Protein AF-A0A2M9ZTH4-F1 (afdb_monomer_lite)

pLDDT: mean 75.68, std 19.0, range [33.06, 98.31]

Foldseek 3Di:
DDDDDDDDPDDDDFDQDPVRDGDDDPDDPDPQQFDADDPVLVVVLVVLQPDDPNDPLNNLLSLLVVVLVRHRNVNSVVVSVVSLVVPGVNDDQDDPVSLVVSVVSSVVSVVPDDDDDVSSVPPPLPDDDVQFWDADPPFPQGIFGDQDHFQAHEPEPDDPQSQFRGAHSQLSSLVVLLSVVCCVVVVQAGKYWYGFGGSHLWWDPPCPPDPPTDGPHHNRQKTKTFATFPDHPQQDDFLVPRPRGDLPSRLVSLVSSQVRGRPQKGFQAKEEADVVSQVCQCPPPHPSSHNRYDYDPPRRRIIIIGMDGPPD

Sequence (312 aa):
EKVYNLEVEDAHTYYVSESGVLVHNTSYDVKPDGRALSKIEAQALAEELKKKGANKIDTEKLVAVLESHGVSPTELRKIVDDFRLSGGPNSTKFTDSQIIEVYNFRKDLGLDGGNLPDFLRSDYFSSDRPEYYQFSENTKLKYKFNMKGEGYYNVANQTLPETHKYGTKGLVETLSNTIEAWKQMYPNDPIPVNDLGYHTGGGDPRAGTTPKVVSHHQGGVKMDLGFMTDVPKTYAGEYFDNSHYSRSKTIEFIETLARSAPDGYKVVKILFNDPVVKNYFDNHPDPRMNSIVKPKPGHANHLDVEVQRDGN

Radius of gyration: 23.7 Å; chains: 1; bounding box: 65×48×67 Å

Structure (mmCIF, N/CA/C/O backbone):
data_AF-A0A2M9ZTH4-F1
#
_entry.id   AF-A0A2M9ZTH4-F1
#
loop_
_atom_site.group_PDB
_atom_site.id
_atom_site.type_symbol
_atom_site.label_atom_id
_atom_site.label_alt_id
_atom_site.label_comp_id
_atom_site.label_asym_id
_atom_site.label_entity_id
_atom_site.label_seq_id
_atom_site.pdbx_PDB_ins_code
_atom_site.Cartn_x
_atom_site.Cartn_y
_atom_site.Cartn_z
_atom_site.occupancy
_atom_site.B_iso_or_equiv
_atom_site.auth_seq_id
_atom_site.auth_comp_id
_atom_site.auth_asym_id
_atom_site.auth_atom_id
_atom_site.pdbx_PDB_model_num
ATOM 1 N N . GLU A 1 1 ? -45.182 -9.266 35.172 1.00 43.75 1 GLU A N 1
ATOM 2 C CA . GLU A 1 1 ? -44.362 -8.835 34.021 1.00 43.75 1 GLU A CA 1
ATOM 3 C C . GLU A 1 1 ? -44.642 -9.758 32.846 1.00 43.75 1 GLU A C 1
ATOM 5 O O . GLU A 1 1 ? -44.750 -10.959 33.068 1.00 43.75 1 GLU A O 1
ATOM 10 N N . LYS A 1 2 ? -44.861 -9.221 31.642 1.00 33.06 2 LYS A N 1
ATOM 11 C CA . LYS A 1 2 ? -45.033 -10.028 30.424 1.00 33.06 2 LYS A CA 1
ATOM 12 C C . LYS A 1 2 ? -43.702 -10.045 29.680 1.00 33.06 2 LYS A C 1
ATOM 14 O O . LYS A 1 2 ? -43.235 -8.990 29.270 1.00 33.06 2 LYS A O 1
ATOM 19 N N . VAL A 1 3 ? -43.119 -11.229 29.540 1.00 36.62 3 VAL A N 1
ATOM 20 C CA . VAL A 1 3 ? -41.894 -11.466 28.771 1.00 36.62 3 VAL A CA 1
ATOM 21 C C . VAL A 1 3 ? -42.303 -11.893 27.364 1.00 36.62 3 VAL A C 1
ATOM 23 O O . VAL A 1 3 ? -43.159 -12.765 27.217 1.00 36.62 3 VAL A O 1
ATOM 26 N N . TYR A 1 4 ? -41.722 -11.266 26.346 1.00 42.75 4 TYR A N 1
ATOM 27 C CA . TYR A 1 4 ? -41.900 -11.642 24.946 1.00 42.75 4 TYR A CA 1
ATOM 28 C C . TYR A 1 4 ? -40.565 -12.171 24.424 1.00 42.75 4 TYR A C 1
ATOM 30 O O . TYR A 1 4 ? -39.558 -11.478 24.532 1.00 42.75 4 TYR A O 1
ATOM 38 N N . ASN A 1 5 ? -40.572 -13.379 23.862 1.00 42.84 5 ASN A N 1
ATOM 39 C CA . ASN A 1 5 ? -39.430 -13.937 23.143 1.00 42.84 5 ASN A CA 1
ATOM 40 C C . ASN A 1 5 ? -39.666 -13.703 21.649 1.00 42.84 5 ASN A C 1
ATOM 42 O O . ASN A 1 5 ? -40.721 -14.068 21.130 1.00 42.84 5 ASN A O 1
ATOM 46 N N . LEU A 1 6 ? -38.713 -13.056 20.985 1.00 47.09 6 LEU A N 1
ATOM 47 C CA . LEU A 1 6 ? -38.733 -12.792 19.550 1.00 47.09 6 LEU A CA 1
ATOM 48 C C . LEU A 1 6 ? -37.511 -13.476 18.940 1.00 47.09 6 LEU A C 1
ATOM 50 O O . LEU A 1 6 ? -36.391 -13.201 19.361 1.00 47.09 6 LEU A O 1
ATOM 54 N N . GLU A 1 7 ? -37.733 -14.336 17.953 1.00 43.59 7 GLU A N 1
ATOM 55 C CA . GLU A 1 7 ? -36.683 -14.896 17.100 1.00 43.59 7 GLU A CA 1
ATOM 56 C C . GLU A 1 7 ? -36.776 -14.211 15.733 1.00 43.59 7 GLU A C 1
ATOM 58 O O . GLU A 1 7 ? -37.869 -14.058 15.184 1.00 43.59 7 GLU A O 1
ATOM 63 N N . VAL A 1 8 ? -35.644 -13.741 15.209 1.00 48.16 8 VAL A N 1
ATOM 64 C CA . VAL A 1 8 ? -35.565 -13.071 13.905 1.00 48.16 8 VAL A CA 1
ATOM 65 C C . VAL A 1 8 ? -34.509 -13.789 13.076 1.00 48.16 8 VAL A C 1
ATOM 67 O O . VAL A 1 8 ? -33.348 -13.843 13.480 1.00 48.16 8 VAL A O 1
ATOM 70 N N . GLU A 1 9 ? -34.909 -14.341 11.933 1.00 39.59 9 GLU A N 1
ATOM 71 C CA . GLU A 1 9 ? -33.992 -14.963 10.976 1.00 39.59 9 GLU A CA 1
ATOM 72 C C . GLU A 1 9 ? -33.393 -13.894 10.037 1.00 39.59 9 GLU A C 1
ATOM 74 O O . GLU A 1 9 ? -34.109 -13.077 9.458 1.00 39.59 9 GLU A O 1
ATOM 79 N N . ASP A 1 10 ? -32.063 -13.903 9.913 1.00 43.72 10 ASP A N 1
ATOM 80 C CA . ASP A 1 10 ? -31.274 -13.336 8.807 1.00 43.72 10 ASP A CA 1
ATOM 81 C C . ASP A 1 10 ? -31.368 -11.832 8.472 1.00 43.72 10 ASP A C 1
ATOM 83 O O . ASP A 1 10 ? -31.169 -11.428 7.325 1.00 43.72 10 ASP A O 1
ATOM 87 N N . ALA A 1 11 ? -31.518 -10.949 9.465 1.00 39.97 11 ALA A N 1
ATOM 88 C CA . ALA A 1 11 ? -31.250 -9.521 9.253 1.00 39.97 11 ALA A CA 1
ATOM 89 C C . ALA A 1 11 ? -30.451 -8.878 10.395 1.00 39.97 11 ALA A C 1
ATOM 91 O O . ALA A 1 11 ? -30.876 -8.838 11.548 1.00 39.97 11 ALA A O 1
ATOM 92 N N . HIS A 1 12 ? -29.299 -8.288 10.061 1.00 49.16 12 HIS A N 1
ATOM 93 C CA . HIS A 1 12 ? -28.659 -7.291 10.915 1.00 49.16 12 HIS A CA 1
ATOM 94 C C . HIS A 1 12 ? -29.395 -5.965 10.751 1.00 49.16 12 HIS A C 1
ATOM 96 O O . HIS A 1 12 ? -29.194 -5.225 9.788 1.00 49.16 12 HIS A O 1
ATOM 102 N N . THR A 1 13 ? -30.278 -5.652 11.692 1.00 41.53 13 THR A N 1
ATOM 103 C CA . THR A 1 13 ? -30.867 -4.318 11.793 1.00 41.53 13 THR A CA 1
ATOM 104 C C . THR A 1 13 ? -31.030 -3.968 13.262 1.00 41.53 13 THR A C 1
ATOM 106 O O . THR A 1 13 ? -31.709 -4.668 14.008 1.00 41.53 13 THR A O 1
ATOM 109 N N . TYR A 1 14 ? -30.389 -2.882 13.691 1.00 47.06 14 TYR A N 1
ATOM 110 C CA . TYR A 1 14 ? -30.644 -2.302 15.004 1.00 47.06 14 TYR A CA 1
ATOM 111 C C . TYR A 1 14 ? -32.035 -1.675 14.975 1.00 47.06 14 TYR A C 1
ATOM 113 O O . TYR A 1 14 ? -32.262 -0.712 14.244 1.00 47.06 14 TYR A O 1
ATOM 121 N N . TYR A 1 15 ? -32.963 -2.219 15.756 1.00 42.88 15 TYR A N 1
ATOM 122 C CA . TYR A 1 15 ? -34.265 -1.601 15.969 1.00 42.88 15 TYR A CA 1
ATOM 123 C C . TYR A 1 15 ? -34.303 -1.019 17.378 1.00 42.88 15 TYR A C 1
ATOM 125 O O . TYR A 1 15 ? -34.127 -1.738 18.359 1.00 42.88 15 TYR A O 1
ATOM 133 N N . VAL A 1 16 ? -34.523 0.290 17.476 1.00 46.34 16 VAL A N 1
ATOM 134 C CA . VAL A 1 16 ? -34.841 0.952 18.742 1.00 46.34 16 VAL A CA 1
ATOM 135 C C . VAL A 1 16 ? -36.343 1.174 18.727 1.00 46.34 16 VAL A C 1
ATOM 137 O O . VAL A 1 16 ? -36.838 1.975 17.936 1.00 46.34 16 VAL A O 1
ATOM 140 N N . SER A 1 17 ? -37.085 0.434 19.549 1.00 48.91 17 SER A N 1
ATOM 141 C CA . SER A 1 17 ? -38.510 0.719 19.710 1.00 48.91 17 SER A CA 1
ATOM 142 C C . SER A 1 17 ? -38.698 2.005 20.519 1.00 48.91 17 SER A C 1
ATOM 144 O O . SER A 1 17 ? -37.848 2.374 21.333 1.00 48.91 17 SER A O 1
ATOM 146 N N . GLU A 1 18 ? -39.853 2.654 20.366 1.00 52.38 18 GLU A N 1
ATOM 147 C CA . GLU A 1 18 ? -40.244 3.829 21.165 1.00 52.38 18 GLU A CA 1
ATOM 148 C C . GLU A 1 18 ? -40.280 3.549 22.685 1.00 52.38 18 GLU A C 1
ATOM 150 O O . GLU A 1 18 ? -40.390 4.468 23.491 1.00 52.38 18 GLU A O 1
ATOM 155 N N . SER A 1 19 ? -40.159 2.280 23.094 1.00 54.84 19 SER A N 1
ATOM 156 C CA . SER A 1 19 ? -40.138 1.817 24.487 1.00 54.84 19 SER A CA 1
ATOM 157 C C . SER A 1 19 ? -38.728 1.671 25.085 1.00 54.84 19 SER A C 1
ATOM 159 O O . SER A 1 19 ? -38.616 1.307 26.252 1.00 54.84 19 SER A O 1
ATOM 161 N N . GLY A 1 20 ? -37.656 1.907 24.316 1.00 46.97 20 GLY A N 1
ATOM 162 C CA . GLY A 1 20 ? -36.270 1.889 24.813 1.00 46.97 20 GLY A CA 1
ATOM 163 C C . GLY A 1 20 ? -35.662 0.501 25.062 1.00 46.97 20 GLY A C 1
ATOM 164 O O . GLY A 1 20 ? -34.661 0.393 25.767 1.00 46.97 20 GLY A O 1
ATOM 165 N N . VAL A 1 21 ? -36.241 -0.566 24.503 1.00 47.16 21 VAL A N 1
ATOM 166 C CA . VAL A 1 21 ? -35.719 -1.935 24.654 1.00 47.16 21 VAL A CA 1
ATOM 167 C C . VAL A 1 21 ? -34.681 -2.224 23.569 1.00 47.16 21 VAL A C 1
ATOM 169 O O . VAL A 1 21 ? -34.994 -2.167 22.381 1.00 47.16 21 VAL A O 1
ATOM 172 N N . LEU A 1 22 ? -33.456 -2.564 23.984 1.00 43.22 22 LEU A N 1
ATOM 173 C CA . LEU A 1 22 ? -32.408 -3.103 23.115 1.00 43.22 22 LEU A CA 1
ATOM 174 C C . LEU A 1 22 ? -32.508 -4.629 23.077 1.00 43.22 22 LEU A C 1
ATOM 176 O O . LEU A 1 22 ? -32.412 -5.285 24.113 1.00 43.22 22 LEU A O 1
ATOM 180 N N . VAL A 1 23 ? -32.656 -5.189 21.880 1.00 46.81 23 VAL A N 1
ATOM 181 C CA . VAL A 1 23 ? -32.613 -6.637 21.658 1.00 46.81 23 VAL A CA 1
ATOM 182 C C . VAL A 1 23 ? -31.261 -6.985 21.040 1.00 46.81 23 VAL A C 1
ATOM 184 O O . VAL A 1 23 ? -30.888 -6.427 20.010 1.00 46.81 23 VAL A O 1
ATOM 187 N N . HIS A 1 24 ? -30.522 -7.891 21.681 1.00 40.31 24 HIS A N 1
ATOM 188 C CA . HIS A 1 24 ? -29.310 -8.499 21.131 1.00 40.31 24 HIS A CA 1
ATOM 189 C C . HIS A 1 24 ? -29.524 -10.010 21.033 1.00 40.31 24 HIS A C 1
ATOM 191 O O . HIS A 1 24 ? -30.158 -10.594 21.910 1.00 40.31 24 HIS A O 1
ATOM 197 N N . ASN A 1 25 ? -29.013 -10.641 19.979 1.00 43.31 25 ASN A N 1
ATOM 198 C CA . ASN A 1 25 ? -29.143 -12.084 19.816 1.00 43.31 25 ASN A CA 1
ATOM 199 C C . ASN A 1 25 ? -27.984 -12.776 20.560 1.00 43.31 25 ASN A C 1
ATOM 201 O O . ASN A 1 25 ? -26.834 -12.691 20.128 1.00 43.31 25 ASN A O 1
ATOM 205 N N . THR A 1 26 ? -28.258 -13.411 21.706 1.00 43.25 26 THR A N 1
ATOM 206 C CA . THR A 1 26 ? -27.273 -14.183 22.489 1.00 43.25 26 THR A CA 1
ATOM 207 C C . THR A 1 26 ? -27.376 -15.663 22.168 1.00 43.25 26 THR A C 1
ATOM 209 O O . THR A 1 26 ? -27.942 -16.434 22.934 1.00 43.25 26 THR A O 1
ATOM 212 N N . SER A 1 27 ? -26.848 -16.082 21.024 1.00 39.53 27 SER A N 1
ATOM 213 C CA . SER A 1 27 ? -26.425 -17.473 20.789 1.00 39.53 27 SER A CA 1
ATOM 214 C C . SER A 1 27 ? -25.857 -17.576 19.384 1.00 39.53 27 SER A C 1
ATOM 216 O O . SER A 1 27 ? -26.575 -17.776 18.412 1.00 39.53 27 SER A O 1
ATOM 218 N N . TYR A 1 28 ? -24.542 -17.428 19.272 1.00 36.78 28 TYR A N 1
ATOM 219 C CA . TYR A 1 28 ? -23.839 -18.060 18.171 1.00 36.78 28 TYR A CA 1
ATOM 220 C C . TYR A 1 28 ? -23.224 -19.322 18.761 1.00 36.78 28 TYR A C 1
ATOM 222 O O . TYR A 1 28 ? -22.339 -19.231 19.613 1.00 36.78 28 TYR A O 1
ATOM 230 N N . ASP A 1 29 ? -23.712 -20.489 18.340 1.00 42.09 29 ASP A N 1
ATOM 231 C CA . ASP A 1 29 ? -22.971 -21.742 18.464 1.00 42.09 29 ASP A CA 1
ATOM 232 C C . ASP A 1 29 ? -21.753 -21.638 17.536 1.00 42.09 29 ASP A C 1
ATOM 234 O O . ASP A 1 29 ? -21.715 -22.155 16.416 1.00 42.09 29 ASP A O 1
ATOM 238 N N . VAL A 1 30 ? -20.750 -20.881 17.987 1.00 43.91 30 VAL A N 1
ATOM 239 C CA . VAL A 1 30 ? -19.421 -20.886 17.390 1.00 43.91 30 VAL A CA 1
ATOM 240 C C . VAL A 1 30 ? -18.882 -22.283 17.660 1.00 43.91 30 VAL A C 1
ATOM 242 O O . VAL A 1 30 ? -18.718 -22.680 18.815 1.00 43.91 30 VAL A O 1
ATOM 245 N N . LYS A 1 31 ? -18.624 -23.060 16.603 1.00 44.88 31 LYS A N 1
ATOM 246 C CA . LYS A 1 31 ? -17.774 -24.248 16.737 1.00 44.88 31 LYS A CA 1
ATOM 247 C C . LYS A 1 31 ? -16.523 -23.817 17.509 1.00 44.88 31 LYS A C 1
ATOM 249 O O . LYS A 1 31 ? -15.918 -22.840 17.072 1.00 44.88 31 LYS A O 1
ATOM 254 N N . PRO A 1 32 ? -16.144 -24.482 18.614 1.00 52.44 32 PRO A N 1
ATOM 255 C CA . PRO A 1 32 ? -15.036 -24.017 19.433 1.00 52.44 32 PRO A CA 1
ATOM 256 C C . PRO A 1 32 ? -13.795 -23.821 18.559 1.00 52.44 32 PRO A C 1
ATOM 258 O O . PRO A 1 32 ? -13.348 -24.755 17.895 1.00 52.44 32 PRO A O 1
ATOM 261 N N . ASP A 1 33 ? -13.256 -22.604 18.551 1.00 71.94 33 ASP A N 1
ATOM 262 C CA . ASP A 1 33 ? -12.000 -22.222 17.889 1.00 71.94 33 ASP A CA 1
ATOM 263 C C . ASP A 1 33 ? -10.765 -22.754 18.644 1.00 71.94 33 ASP A C 1
ATOM 265 O O . ASP A 1 33 ? -9.631 -22.376 18.371 1.00 71.94 33 ASP A O 1
ATOM 269 N N . GLY A 1 34 ? -10.998 -23.655 19.597 1.00 75.88 34 GLY A N 1
ATOM 270 C CA . GLY A 1 34 ? -10.023 -24.348 20.413 1.00 75.88 34 GLY A CA 1
ATOM 271 C C . GLY A 1 34 ? -10.712 -25.029 21.595 1.00 75.88 34 GLY A C 1
ATOM 272 O O . GLY A 1 34 ? -11.934 -24.982 21.751 1.00 75.88 34 GLY A O 1
ATOM 273 N N . ARG A 1 35 ? -9.927 -25.684 22.448 1.00 86.00 35 ARG A N 1
ATOM 274 C CA . ARG A 1 35 ? -10.402 -26.207 23.735 1.00 86.00 35 ARG A CA 1
ATOM 275 C C . ARG A 1 35 ? -10.479 -25.088 24.774 1.00 86.00 35 ARG A C 1
ATOM 277 O O . ARG A 1 35 ? -9.722 -24.123 24.707 1.00 86.00 35 ARG A O 1
ATOM 284 N N . ALA A 1 36 ? -11.324 -25.271 25.781 1.00 81.62 36 ALA A N 1
ATOM 285 C CA . ALA A 1 36 ? -11.364 -24.369 26.925 1.00 81.62 36 ALA A CA 1
ATOM 286 C C . ALA A 1 36 ? -10.069 -24.422 27.756 1.00 81.62 36 ALA A C 1
ATOM 288 O O . ALA A 1 36 ? -9.339 -25.428 27.750 1.00 81.62 36 ALA A O 1
ATOM 289 N N . LEU A 1 37 ? -9.815 -23.354 28.514 1.00 81.62 37 LEU A N 1
ATOM 290 C CA . LEU A 1 37 ? -8.740 -23.316 29.505 1.00 81.62 37 LEU A CA 1
ATOM 291 C C . LEU A 1 37 ? -8.968 -24.367 30.595 1.00 81.62 37 LEU A C 1
ATOM 293 O O . LEU A 1 37 ? -10.045 -24.476 31.187 1.00 81.62 37 LEU A O 1
ATOM 297 N N . SER A 1 38 ? -7.921 -25.114 30.938 1.00 82.50 38 SER A N 1
ATOM 298 C CA . SER A 1 38 ? -7.931 -25.894 32.172 1.00 82.50 38 SER A CA 1
ATOM 299 C C . SER A 1 38 ? -7.835 -24.975 33.394 1.00 82.50 38 SER A C 1
ATOM 301 O O . SER A 1 38 ? -7.353 -23.844 33.324 1.00 82.50 38 SER A O 1
ATOM 303 N N . LYS A 1 39 ? -8.227 -25.486 34.567 1.00 76.81 39 LYS A N 1
ATOM 304 C CA . LYS A 1 39 ? -8.099 -24.745 35.835 1.00 76.81 39 LYS A CA 1
ATOM 305 C C . LYS A 1 39 ? -6.661 -24.298 36.121 1.00 76.81 39 LYS A C 1
ATOM 307 O O . LYS A 1 39 ? -6.471 -23.223 36.676 1.00 76.81 39 LYS A O 1
ATOM 312 N N . ILE A 1 40 ? -5.673 -25.114 35.746 1.00 78.62 40 ILE A N 1
ATOM 313 C CA . ILE A 1 40 ? -4.250 -24.820 35.961 1.00 78.62 40 ILE A CA 1
ATOM 314 C C . ILE A 1 40 ? -3.788 -23.719 35.001 1.00 78.62 40 ILE A C 1
ATOM 316 O O . ILE A 1 40 ? -3.122 -22.785 35.433 1.00 78.62 40 ILE A O 1
ATOM 320 N N . GLU A 1 41 ? -4.181 -23.781 33.726 1.00 82.00 41 GLU A N 1
ATOM 321 C CA . GLU A 1 41 ? -3.844 -22.748 32.734 1.00 82.00 41 GLU A CA 1
ATOM 322 C C . GLU A 1 41 ? -4.501 -21.406 33.069 1.00 82.00 41 GLU A C 1
ATOM 324 O O . GLU A 1 41 ? -3.846 -20.371 32.998 1.00 82.00 41 GLU A O 1
ATOM 329 N N . ALA A 1 42 ? -5.761 -21.417 33.516 1.00 78.19 42 ALA A N 1
ATOM 330 C CA . ALA A 1 42 ? -6.455 -20.210 33.962 1.00 78.19 42 ALA A CA 1
ATOM 331 C C . ALA A 1 42 ? -5.782 -19.579 35.193 1.00 78.19 42 ALA A C 1
ATOM 333 O O . ALA A 1 42 ? -5.651 -18.359 35.273 1.00 78.19 42 ALA A O 1
ATOM 334 N N . GLN A 1 43 ? -5.324 -20.401 36.145 1.00 77.62 43 GLN A N 1
ATOM 335 C CA . GLN A 1 43 ? -4.557 -19.929 37.300 1.00 77.62 43 GLN A CA 1
ATOM 336 C C . GLN A 1 43 ? -3.196 -19.365 36.886 1.00 77.62 43 GLN A C 1
ATOM 338 O O . GLN A 1 43 ? -2.846 -18.277 37.330 1.00 77.62 43 GLN A O 1
ATOM 343 N N . ALA A 1 44 ? -2.459 -20.056 36.012 1.00 75.19 44 ALA A N 1
ATOM 344 C CA . ALA A 1 44 ? -1.168 -19.590 35.510 1.00 75.19 44 ALA A CA 1
ATOM 345 C C . ALA A 1 44 ? -1.298 -18.251 34.769 1.00 75.19 44 ALA A C 1
ATOM 347 O O . ALA A 1 44 ? -0.528 -17.331 35.030 1.00 75.19 44 ALA A O 1
ATOM 348 N N . LEU A 1 45 ? -2.319 -18.115 33.915 1.00 79.56 45 LEU A N 1
ATOM 349 C CA . LEU A 1 45 ? -2.630 -16.870 33.219 1.00 79.56 45 LEU A CA 1
ATOM 350 C C . LEU A 1 45 ? -2.989 -15.749 34.203 1.00 79.56 45 LEU A C 1
ATOM 352 O O . LEU A 1 45 ? -2.458 -14.649 34.100 1.00 79.56 45 LEU A O 1
ATOM 356 N N . ALA A 1 46 ? -3.843 -16.021 35.193 1.00 77.00 46 ALA A N 1
ATOM 357 C CA . ALA A 1 46 ? -4.227 -15.027 36.194 1.00 77.00 46 ALA A CA 1
ATOM 358 C C . ALA A 1 46 ? -3.053 -14.581 37.085 1.00 77.00 46 ALA A C 1
ATOM 360 O O . ALA A 1 46 ? -2.974 -13.405 37.438 1.00 77.00 46 ALA A O 1
ATOM 361 N N . GLU A 1 47 ? -2.157 -15.497 37.457 1.00 76.19 47 GLU A N 1
ATOM 362 C CA . GLU A 1 47 ? -0.932 -15.181 38.197 1.00 76.19 47 GLU A CA 1
ATOM 363 C C . GLU A 1 47 ? 0.016 -14.331 37.348 1.00 76.19 47 GLU A C 1
ATOM 365 O O . GLU A 1 47 ? 0.506 -13.311 37.831 1.00 76.19 47 GLU A O 1
ATOM 370 N N . GLU A 1 48 ? 0.221 -14.683 36.074 1.00 73.19 48 GLU A N 1
ATOM 371 C CA . GLU A 1 48 ? 1.065 -13.903 35.163 1.00 73.19 48 GLU A CA 1
ATOM 372 C C . GLU A 1 48 ? 0.532 -12.480 34.981 1.00 73.19 48 GLU A C 1
ATOM 374 O O . GLU A 1 48 ? 1.280 -11.516 35.128 1.00 73.19 48 GLU A O 1
ATOM 379 N N . LEU A 1 49 ? -0.779 -12.337 34.765 1.00 72.00 49 LEU A N 1
ATOM 380 C CA . LEU A 1 49 ? -1.439 -11.038 34.624 1.00 72.00 49 LEU A CA 1
ATOM 381 C C . LEU A 1 49 ? -1.297 -10.172 35.890 1.00 72.00 49 LEU A C 1
ATOM 383 O O . LEU A 1 49 ? -1.171 -8.953 35.794 1.00 72.00 49 LEU A O 1
ATOM 387 N N . LYS A 1 50 ? -1.271 -10.777 37.086 1.00 71.25 50 LYS A N 1
ATOM 388 C CA . LYS A 1 50 ? -1.158 -10.068 38.375 1.00 71.25 50 LYS A CA 1
ATOM 389 C C . LYS A 1 50 ? 0.277 -9.753 38.803 1.00 71.25 50 LYS A C 1
ATOM 391 O O . LYS A 1 50 ? 0.459 -8.992 39.760 1.00 71.25 50 LYS A O 1
ATOM 396 N N . LYS A 1 51 ? 1.301 -10.315 38.151 1.00 67.81 51 LYS A N 1
ATOM 397 C CA . LYS A 1 51 ? 2.699 -10.083 38.538 1.00 67.81 51 LYS A CA 1
ATOM 398 C C . LYS A 1 51 ? 3.062 -8.605 38.412 1.00 67.81 51 LYS A C 1
ATOM 400 O O . LYS A 1 51 ? 2.910 -7.965 37.373 1.00 67.81 51 LYS A O 1
ATOM 405 N N . LYS A 1 52 ? 3.617 -8.056 39.492 1.00 46.19 52 LYS A N 1
ATOM 406 C CA . LYS A 1 52 ? 4.145 -6.690 39.526 1.00 46.19 52 LYS A CA 1
ATOM 407 C C . LYS A 1 52 ? 5.365 -6.613 38.601 1.00 46.19 52 LYS A C 1
ATOM 409 O O . LYS A 1 52 ? 6.419 -7.138 38.941 1.00 46.19 52 LYS A O 1
ATOM 414 N N . GLY A 1 53 ? 5.208 -5.975 37.442 1.00 48.09 53 GLY A N 1
ATOM 415 C CA . GLY A 1 53 ? 6.240 -5.924 36.401 1.00 48.09 53 GLY A CA 1
ATOM 416 C C . GLY A 1 53 ? 6.020 -6.876 35.223 1.00 48.09 53 GLY A C 1
ATOM 417 O O . GLY A 1 53 ? 6.901 -6.935 34.371 1.00 48.09 53 GLY A O 1
ATOM 418 N N . ALA A 1 54 ? 4.872 -7.565 35.137 1.00 53.34 54 ALA A N 1
ATOM 419 C CA . ALA A 1 54 ? 4.452 -8.233 33.906 1.00 53.34 54 ALA A CA 1
ATOM 420 C C . ALA A 1 54 ? 4.407 -7.194 32.780 1.00 53.34 54 ALA A C 1
ATOM 422 O O . ALA A 1 54 ? 3.556 -6.296 32.763 1.00 53.34 54 ALA A O 1
ATOM 423 N N . ASN A 1 55 ? 5.393 -7.250 31.887 1.00 65.75 55 ASN A N 1
ATOM 424 C CA . ASN A 1 55 ? 5.413 -6.370 30.738 1.00 65.75 55 ASN A CA 1
ATOM 425 C C . ASN A 1 55 ? 4.422 -6.931 29.702 1.00 65.75 55 ASN A C 1
ATOM 427 O O . ASN A 1 55 ? 4.083 -8.114 29.686 1.00 65.75 55 ASN A O 1
ATOM 431 N N . LYS A 1 56 ? 3.899 -6.059 28.846 1.00 68.00 56 LYS A N 1
ATOM 432 C CA . LYS A 1 56 ? 2.826 -6.407 27.906 1.00 68.00 56 LYS A CA 1
ATOM 433 C C . LYS A 1 56 ? 3.228 -7.515 26.930 1.00 68.00 56 LYS A C 1
ATOM 435 O O . LYS A 1 56 ? 2.368 -8.271 26.500 1.00 68.00 56 LYS A O 1
ATOM 440 N N . ILE A 1 57 ? 4.520 -7.631 26.628 1.00 72.56 57 ILE A N 1
ATOM 441 C CA . ILE A 1 57 ? 5.084 -8.652 25.741 1.00 72.56 57 ILE A CA 1
ATOM 442 C C . ILE A 1 57 ? 4.948 -10.034 26.378 1.00 72.56 57 ILE A C 1
ATOM 444 O O . ILE A 1 57 ? 4.526 -10.968 25.706 1.00 72.56 57 ILE A O 1
ATOM 448 N N . ASP A 1 58 ? 5.242 -10.161 27.672 1.00 75.69 58 ASP A N 1
ATOM 449 C CA . ASP A 1 58 ? 5.182 -11.443 28.381 1.00 75.69 58 ASP A CA 1
ATOM 450 C C . ASP A 1 58 ? 3.753 -12.004 28.409 1.00 75.69 58 ASP A C 1
ATOM 452 O O . ASP A 1 58 ? 3.548 -13.205 28.233 1.00 75.69 58 ASP A O 1
ATOM 456 N N . THR A 1 59 ? 2.750 -11.125 28.532 1.00 76.25 59 THR A N 1
ATOM 457 C CA . THR A 1 59 ? 1.334 -11.516 28.429 1.00 76.25 59 THR A CA 1
ATOM 458 C C . THR A 1 59 ? 0.998 -12.049 27.036 1.00 76.25 59 THR A C 1
ATOM 460 O O . THR A 1 59 ? 0.378 -13.101 26.918 1.00 76.25 59 THR A O 1
ATOM 463 N N . GLU A 1 60 ? 1.438 -11.368 25.976 1.00 78.50 60 GLU A N 1
ATOM 464 C CA . GLU A 1 60 ? 1.160 -11.793 24.596 1.00 78.50 60 GLU A CA 1
ATOM 465 C C . GLU A 1 60 ? 1.900 -13.070 24.201 1.00 78.50 60 GLU A C 1
ATOM 467 O O . GLU A 1 60 ? 1.354 -13.914 23.490 1.00 78.50 60 GLU A O 1
ATOM 472 N N . LYS A 1 61 ? 3.124 -13.259 24.703 1.00 79.88 61 LYS A N 1
ATOM 473 C CA . LYS A 1 61 ? 3.862 -14.513 24.532 1.00 79.88 61 LYS A CA 1
ATOM 474 C C . LYS A 1 61 ? 3.161 -15.667 25.245 1.00 79.88 61 LYS A C 1
ATOM 476 O O . LYS A 1 61 ? 3.060 -16.749 24.676 1.00 79.88 61 LYS A O 1
ATOM 481 N N . LEU A 1 62 ? 2.627 -15.449 26.450 1.00 81.12 62 LEU A N 1
ATOM 482 C CA . LEU A 1 62 ? 1.866 -16.480 27.159 1.00 81.12 62 LEU A CA 1
ATOM 483 C C . LEU A 1 62 ? 0.565 -16.841 26.427 1.00 81.12 62 LEU A C 1
ATOM 485 O O . LEU A 1 62 ? 0.256 -18.023 26.297 1.00 81.12 62 LEU A O 1
ATOM 489 N N . VAL A 1 63 ? -0.162 -15.849 25.904 1.00 81.50 63 VAL A N 1
ATOM 490 C CA . VAL A 1 63 ? -1.345 -16.082 25.057 1.00 81.50 63 VAL A CA 1
ATOM 491 C C . VAL A 1 63 ? -0.971 -16.928 23.841 1.00 81.50 63 VAL A C 1
ATOM 493 O O . VAL A 1 63 ? -1.606 -17.949 23.602 1.00 81.50 63 VAL A O 1
ATOM 496 N N . ALA A 1 64 ? 0.111 -16.577 23.140 1.00 80.50 64 ALA A N 1
ATOM 497 C CA . ALA A 1 64 ? 0.596 -17.342 21.993 1.00 80.50 64 ALA A CA 1
ATOM 498 C C . ALA A 1 64 ? 0.931 -18.804 22.348 1.00 80.50 64 ALA A C 1
ATOM 500 O O . ALA A 1 64 ? 0.581 -19.717 21.608 1.00 80.50 64 ALA A O 1
ATOM 501 N N . VAL A 1 65 ? 1.559 -19.059 23.499 1.00 82.88 65 VAL A N 1
ATOM 502 C CA . VAL A 1 65 ? 1.838 -20.435 23.956 1.00 82.88 65 VAL A CA 1
ATOM 503 C C . VAL A 1 65 ? 0.549 -21.214 24.237 1.00 82.88 65 VAL A C 1
ATOM 505 O O . VAL A 1 65 ? 0.454 -22.398 23.928 1.00 82.88 65 VAL A O 1
ATOM 508 N N . LEU A 1 66 ? -0.463 -20.577 24.826 1.00 84.88 66 LEU A N 1
ATOM 509 C CA . LEU A 1 66 ? -1.737 -21.245 25.107 1.00 84.88 66 LEU A CA 1
ATOM 510 C C . LEU A 1 66 ? -2.498 -21.557 23.810 1.00 84.88 66 LEU A C 1
ATOM 512 O O . LEU A 1 66 ? -3.031 -22.658 23.659 1.00 84.88 66 LEU A O 1
ATOM 516 N N . GLU A 1 67 ? -2.478 -20.639 22.845 1.00 85.31 67 GLU A N 1
ATOM 517 C CA . GLU A 1 67 ? -3.042 -20.849 21.508 1.00 85.31 67 GLU A CA 1
ATOM 518 C C . GLU A 1 67 ? -2.344 -21.991 20.760 1.00 85.31 67 GLU A C 1
ATOM 520 O O . GLU A 1 67 ? -3.018 -22.847 20.187 1.00 85.31 67 GLU A O 1
ATOM 525 N N . SER A 1 68 ? -1.008 -22.079 20.815 1.00 79.75 68 SER A N 1
ATOM 526 C CA . SER A 1 68 ? -0.271 -23.184 20.178 1.00 79.75 68 SER A CA 1
ATOM 527 C C . SER A 1 68 ? -0.568 -24.544 20.818 1.00 79.75 68 SER A C 1
ATOM 529 O O . SER A 1 68 ? -0.429 -25.583 20.174 1.00 79.75 68 SER A O 1
ATOM 531 N N . HIS A 1 69 ? -1.069 -24.554 22.055 1.00 82.75 69 HIS A N 1
ATOM 532 C CA . HIS A 1 69 ? -1.588 -25.742 22.738 1.00 82.75 69 HIS A CA 1
ATOM 533 C C . HIS A 1 69 ? -3.086 -26.001 22.477 1.00 82.75 69 HIS A C 1
ATOM 535 O O . HIS A 1 69 ? -3.716 -26.810 23.178 1.00 82.75 69 HIS A O 1
ATOM 541 N N . GLY A 1 70 ? -3.659 -25.321 21.480 1.00 78.50 70 GLY A N 1
ATOM 542 C CA . GLY A 1 70 ? -5.023 -25.500 20.995 1.00 78.50 70 GLY A CA 1
ATOM 543 C C . GLY A 1 70 ? -6.096 -24.877 21.881 1.00 78.50 70 GLY A C 1
ATOM 544 O O . GLY A 1 70 ? -7.261 -25.242 21.729 1.00 78.50 70 GLY A O 1
ATOM 545 N N . VAL A 1 71 ? -5.734 -24.005 22.829 1.00 81.00 71 VAL A N 1
ATOM 546 C CA . VAL A 1 71 ? -6.705 -23.261 23.648 1.00 81.00 71 VAL A CA 1
ATOM 547 C C . VAL A 1 71 ? -7.417 -22.226 22.779 1.00 81.00 71 VAL A C 1
ATOM 549 O O . VAL A 1 71 ? -6.775 -21.594 21.947 1.00 81.00 71 VAL A O 1
ATOM 552 N N . SER A 1 72 ? -8.726 -22.051 22.986 1.00 79.62 72 SER A N 1
ATOM 553 C CA . SER A 1 72 ? -9.560 -21.073 22.274 1.00 79.62 72 SER A CA 1
ATOM 554 C C . SER A 1 72 ? -8.938 -19.666 22.316 1.00 79.62 72 SER A C 1
ATOM 556 O O . SER A 1 72 ? -8.870 -19.061 23.397 1.00 79.62 72 SER A O 1
ATOM 558 N N . PRO A 1 73 ? -8.521 -19.112 21.160 1.00 73.12 73 PRO A N 1
ATOM 559 C CA . PRO A 1 73 ? -8.055 -17.731 21.069 1.00 73.12 73 PRO A CA 1
ATOM 560 C C . PRO A 1 73 ? -9.117 -16.733 21.543 1.00 73.12 73 PRO A C 1
ATOM 562 O O . PRO A 1 73 ? -8.801 -15.769 22.241 1.00 73.12 73 PRO A O 1
ATOM 565 N N . THR A 1 74 ? -10.394 -16.985 21.229 1.00 68.56 74 THR A N 1
ATOM 566 C CA . THR A 1 74 ? -11.514 -16.132 21.655 1.00 68.56 74 THR A CA 1
ATOM 567 C C . THR A 1 74 ? -11.648 -16.072 23.180 1.00 68.56 74 THR A C 1
ATOM 569 O O . THR A 1 74 ? -11.811 -14.987 23.747 1.00 68.56 74 THR A O 1
ATOM 572 N N . GLU A 1 75 ? -11.547 -17.213 23.866 1.00 75.69 75 GLU A N 1
ATOM 573 C CA . GLU A 1 75 ? -11.633 -17.279 25.330 1.00 75.69 75 GLU A CA 1
ATOM 574 C C . GLU A 1 75 ? -10.443 -16.575 26.001 1.00 75.69 75 GLU A C 1
ATOM 576 O O . GLU A 1 75 ? -10.634 -15.757 26.906 1.00 75.69 75 GLU A O 1
ATOM 581 N N . LEU A 1 76 ? -9.224 -16.827 25.511 1.00 77.00 76 LEU A N 1
ATOM 582 C CA . LEU A 1 76 ? -8.002 -16.167 25.984 1.00 77.00 76 LEU A CA 1
ATOM 583 C C . LEU A 1 76 ? -8.088 -14.647 25.835 1.00 77.00 76 LEU A C 1
ATOM 585 O O . LEU A 1 76 ? -7.753 -13.905 26.763 1.00 77.00 76 LEU A O 1
ATOM 589 N N . ARG A 1 77 ? -8.579 -14.178 24.682 1.00 72.75 77 ARG A N 1
ATOM 590 C CA . ARG A 1 77 ? -8.695 -12.754 24.373 1.00 72.75 77 ARG A CA 1
ATOM 591 C C . ARG A 1 77 ? -9.628 -12.038 25.341 1.00 72.75 77 ARG A C 1
ATOM 593 O O . ARG A 1 77 ? -9.246 -11.006 25.892 1.00 72.75 77 ARG A O 1
ATOM 600 N N . LYS A 1 78 ? -10.802 -12.620 25.596 1.00 70.25 78 LYS A N 1
ATOM 601 C CA . LYS A 1 78 ? -11.783 -12.077 26.541 1.00 70.25 78 LYS A CA 1
ATOM 602 C C . LYS A 1 78 ? -11.186 -11.907 27.940 1.00 70.25 78 LYS A C 1
ATOM 604 O O . LYS A 1 78 ? -11.338 -10.851 28.542 1.00 70.25 78 LYS A O 1
ATOM 609 N N . ILE A 1 79 ? -10.448 -12.906 28.428 1.00 74.44 79 ILE A N 1
ATOM 610 C CA . ILE A 1 79 ? -9.817 -12.869 29.758 1.00 74.44 79 ILE A CA 1
ATOM 611 C C . ILE A 1 79 ? -8.779 -11.746 29.857 1.00 74.44 79 ILE A C 1
ATOM 613 O O . ILE A 1 79 ? -8.749 -11.007 30.843 1.00 74.44 79 ILE A O 1
ATOM 617 N N . VAL A 1 80 ? -7.931 -11.609 28.837 1.00 72.94 80 VAL A N 1
ATOM 618 C CA . VAL A 1 80 ? -6.901 -10.563 28.794 1.00 72.94 80 VAL A CA 1
ATOM 619 C C . VAL A 1 80 ? -7.530 -9.166 28.739 1.00 72.94 80 VAL A C 1
ATOM 621 O O . VAL A 1 80 ? -7.031 -8.243 29.388 1.00 72.94 80 VAL A O 1
ATOM 624 N N . ASP A 1 81 ? -8.630 -9.004 28.005 1.00 66.25 81 ASP A N 1
ATOM 625 C CA . ASP A 1 81 ? -9.324 -7.721 27.865 1.00 66.25 81 ASP A CA 1
ATOM 626 C C . ASP A 1 81 ? -10.087 -7.314 29.118 1.00 66.25 81 ASP A C 1
ATOM 628 O O . ASP A 1 81 ? -9.937 -6.179 29.572 1.00 66.25 81 ASP A O 1
ATOM 632 N N . ASP A 1 82 ? -10.813 -8.245 29.736 1.00 67.12 82 ASP A N 1
ATOM 633 C CA . ASP A 1 82 ? -11.482 -8.016 31.017 1.00 67.12 82 ASP A CA 1
ATOM 634 C C . ASP A 1 82 ? -10.459 -7.615 32.096 1.00 67.12 82 ASP A C 1
ATOM 636 O O . ASP A 1 82 ? -10.675 -6.664 32.856 1.00 67.12 82 ASP A O 1
ATOM 640 N N . PHE A 1 83 ? -9.291 -8.273 32.122 1.00 68.81 83 PHE A N 1
ATOM 641 C CA . PHE A 1 83 ? -8.201 -7.915 33.031 1.00 68.81 83 PHE A CA 1
ATOM 642 C C . PHE A 1 83 ? -7.691 -6.487 32.791 1.00 68.81 83 PHE A C 1
ATOM 644 O O . PHE A 1 83 ? -7.563 -5.700 33.734 1.00 68.81 83 PHE A O 1
ATOM 651 N N . ARG A 1 84 ? -7.432 -6.124 31.532 1.00 66.12 84 ARG A N 1
ATOM 652 C CA . ARG A 1 84 ? -6.976 -4.782 31.153 1.00 66.12 84 ARG A CA 1
ATOM 653 C C . ARG A 1 84 ? -7.995 -3.717 31.556 1.00 66.12 84 ARG A C 1
ATOM 655 O O . ARG A 1 84 ? -7.627 -2.785 32.272 1.00 66.12 84 ARG A O 1
ATOM 662 N N . LEU A 1 85 ? -9.270 -3.906 31.205 1.00 58.75 85 LEU A N 1
ATOM 663 C CA . LEU A 1 85 ? -10.382 -3.012 31.554 1.00 58.75 85 LEU A CA 1
ATOM 664 C C . LEU A 1 85 ? -10.545 -2.815 33.070 1.00 58.75 85 LEU A C 1
ATOM 666 O O . LEU A 1 85 ? -10.896 -1.720 33.504 1.00 58.75 85 LEU A O 1
ATOM 670 N N . SER A 1 86 ? -10.229 -3.830 33.880 1.00 60.75 86 SER A N 1
ATOM 671 C CA . SER A 1 86 ? -10.328 -3.779 35.347 1.00 60.75 86 SER A CA 1
ATOM 672 C C . SER A 1 86 ? -9.200 -3.013 36.065 1.00 60.75 86 SER A C 1
ATOM 674 O O . SER A 1 86 ? -9.170 -2.982 37.295 1.00 60.75 86 SER A O 1
ATOM 676 N N . GLY A 1 87 ? -8.287 -2.369 35.326 1.00 55.28 87 GLY A N 1
ATOM 677 C CA . GLY A 1 87 ? -7.197 -1.570 35.904 1.00 55.28 87 GLY A CA 1
ATOM 678 C C . GLY A 1 87 ? -5.818 -2.234 35.858 1.00 55.28 87 GLY A C 1
ATOM 679 O O . GLY A 1 87 ? -4.931 -1.840 36.617 1.00 55.28 87 GLY A O 1
ATOM 680 N N . GLY A 1 88 ? -5.612 -3.210 34.963 1.00 57.62 88 GLY A N 1
ATOM 681 C CA . GLY A 1 88 ? -4.271 -3.668 34.572 1.00 57.62 88 GLY A CA 1
ATOM 682 C C . GLY A 1 88 ? -3.425 -2.531 33.959 1.00 57.62 88 GLY A C 1
ATOM 683 O O . GLY A 1 88 ? -3.892 -1.397 33.873 1.00 57.62 88 GLY A O 1
ATOM 684 N N . PRO A 1 89 ? -2.172 -2.762 33.521 1.00 52.50 89 PRO A N 1
ATOM 685 C CA . PRO A 1 89 ? -1.337 -1.734 32.880 1.00 52.50 89 PRO A CA 1
ATOM 686 C C . PRO A 1 89 ? -1.933 -1.270 31.531 1.00 52.50 89 PRO A C 1
ATOM 688 O O . PRO A 1 89 ? -1.515 -1.690 30.452 1.00 52.50 89 PRO A O 1
ATOM 691 N N . ASN A 1 90 ? -2.929 -0.386 31.593 1.00 48.66 90 ASN A N 1
ATOM 692 C CA . ASN A 1 90 ? -3.938 -0.205 30.552 1.00 48.66 90 ASN A CA 1
ATOM 693 C C . ASN A 1 90 ? -3.791 1.077 29.706 1.00 48.66 90 ASN A C 1
ATOM 695 O O . ASN A 1 90 ? -4.795 1.599 29.243 1.00 48.66 90 ASN A O 1
ATOM 699 N N . SER A 1 91 ? -2.594 1.648 29.503 1.00 45.28 91 SER A N 1
ATOM 700 C CA . SER A 1 91 ? -2.547 2.965 28.815 1.00 45.28 91 SER A CA 1
ATOM 701 C C . SER A 1 91 ? -1.365 3.289 27.901 1.00 45.28 91 SER A C 1
ATOM 703 O O . SER A 1 91 ? -1.278 4.408 27.406 1.00 45.28 91 SER A O 1
ATOM 705 N N . THR A 1 92 ? -0.472 2.348 27.605 1.00 49.00 92 THR A N 1
ATOM 706 C CA . THR A 1 92 ? 0.629 2.584 26.649 1.00 49.00 92 THR A CA 1
ATOM 707 C C . THR A 1 92 ? 0.554 1.634 25.459 1.00 49.00 92 THR A C 1
ATOM 709 O O . THR A 1 92 ? 0.455 0.419 25.633 1.00 49.00 92 THR A O 1
ATOM 712 N N . LYS A 1 93 ? 0.566 2.183 24.243 1.00 54.34 93 LYS A N 1
ATOM 713 C CA . LYS A 1 93 ? 0.667 1.398 23.006 1.00 54.34 93 LYS A CA 1
ATOM 714 C C . LYS A 1 93 ? 1.972 0.581 23.021 1.00 54.34 93 LYS A C 1
ATOM 716 O O . LYS A 1 93 ? 2.948 1.019 23.633 1.00 54.34 93 LYS A O 1
ATOM 721 N N . PHE A 1 94 ? 1.982 -0.597 22.392 1.00 53.41 94 PHE A N 1
ATOM 722 C CA . PHE A 1 94 ? 3.235 -1.318 22.129 1.00 53.41 94 PHE A CA 1
ATOM 723 C C . PHE A 1 94 ? 4.137 -0.442 21.249 1.00 53.41 94 PHE A C 1
ATOM 725 O O . PHE A 1 94 ? 3.637 0.260 20.369 1.00 53.41 94 PHE A O 1
ATOM 732 N N . THR A 1 95 ? 5.448 -0.473 21.479 1.00 56.03 95 THR A N 1
ATOM 733 C CA . THR A 1 95 ? 6.410 0.081 20.516 1.00 56.03 95 THR A CA 1
ATOM 734 C C . THR A 1 95 ? 6.634 -0.906 19.371 1.00 56.03 95 THR A C 1
ATOM 736 O O . THR A 1 95 ? 6.407 -2.107 19.526 1.00 56.03 95 THR A O 1
ATOM 739 N N . ASP A 1 96 ? 7.133 -0.426 18.234 1.00 50.62 96 ASP A N 1
ATOM 740 C CA . ASP A 1 96 ? 7.370 -1.241 17.033 1.00 50.62 96 ASP A CA 1
ATOM 741 C C . ASP A 1 96 ? 8.248 -2.464 17.318 1.00 50.62 96 ASP A C 1
ATOM 743 O O . ASP A 1 96 ? 7.934 -3.579 16.904 1.00 50.62 96 ASP A O 1
ATOM 747 N N . SER A 1 97 ? 9.312 -2.286 18.108 1.00 57.00 97 SER A N 1
ATOM 748 C CA . SER A 1 97 ? 10.191 -3.388 18.513 1.00 57.00 97 SER A CA 1
ATOM 749 C C . SER A 1 97 ? 9.451 -4.457 19.317 1.00 57.00 97 SER A C 1
ATOM 751 O O . SER A 1 97 ? 9.738 -5.638 19.164 1.00 57.00 97 SER A O 1
ATOM 753 N N . GLN A 1 98 ? 8.471 -4.060 20.133 1.00 64.06 98 GLN A N 1
ATOM 754 C CA . GLN A 1 98 ? 7.679 -4.987 20.941 1.00 64.06 98 GLN A CA 1
ATOM 755 C C . GLN A 1 98 ? 6.651 -5.743 20.088 1.00 64.06 98 GLN A C 1
ATOM 757 O O . GLN A 1 98 ? 6.394 -6.916 20.344 1.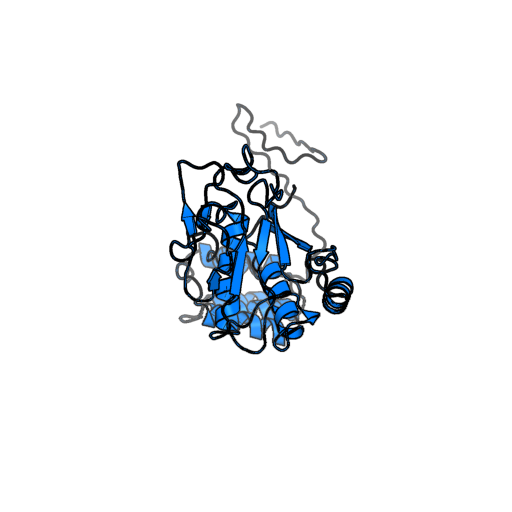00 64.06 98 GLN A O 1
ATOM 762 N N . ILE A 1 99 ? 6.094 -5.105 19.052 1.00 60.06 99 ILE A N 1
ATOM 763 C CA . ILE A 1 99 ? 5.200 -5.762 18.084 1.00 60.06 99 ILE A CA 1
ATOM 764 C C . ILE A 1 99 ? 5.975 -6.807 17.276 1.00 60.06 99 ILE A C 1
ATOM 766 O O . ILE A 1 99 ? 5.539 -7.953 17.182 1.00 60.06 99 ILE A O 1
ATOM 770 N N . ILE A 1 100 ? 7.144 -6.435 16.742 1.00 56.62 100 ILE A N 1
ATOM 771 C CA . ILE A 1 100 ? 8.019 -7.342 15.981 1.00 56.62 100 ILE A CA 1
ATOM 772 C C . ILE A 1 100 ? 8.461 -8.523 16.851 1.00 56.62 100 ILE A C 1
ATOM 774 O O . ILE A 1 100 ? 8.475 -9.663 16.389 1.00 56.62 100 ILE A O 1
ATOM 778 N N . GLU A 1 101 ? 8.780 -8.273 18.121 1.00 70.50 101 GLU A N 1
ATOM 779 C CA . GLU A 1 101 ? 9.159 -9.319 19.069 1.00 70.50 101 GLU A CA 1
ATOM 780 C C . GLU A 1 101 ? 8.031 -10.337 19.294 1.00 70.50 101 GLU A C 1
ATOM 782 O O . GLU A 1 101 ? 8.269 -11.544 19.226 1.00 70.50 101 GLU A O 1
ATOM 787 N N . VAL A 1 102 ? 6.797 -9.873 19.516 1.00 71.19 102 VAL A N 1
ATOM 788 C CA . VAL A 1 102 ? 5.629 -10.756 19.682 1.00 71.19 102 VAL A CA 1
ATOM 789 C C . VAL A 1 102 ? 5.310 -11.497 18.382 1.00 71.19 102 VAL A C 1
ATOM 791 O O . VAL A 1 102 ? 5.000 -12.687 18.416 1.00 71.19 102 VAL A O 1
ATOM 794 N N . TYR A 1 103 ? 5.416 -10.825 17.235 1.00 67.12 103 TYR A N 1
ATOM 795 C CA . TYR A 1 103 ? 5.178 -11.431 15.927 1.00 67.12 103 TYR A CA 1
ATOM 796 C C . TYR A 1 103 ? 6.154 -12.575 15.637 1.00 67.12 103 TYR A C 1
ATOM 798 O O . TYR A 1 103 ? 5.720 -13.687 15.342 1.00 67.12 103 TYR A O 1
ATOM 806 N N . ASN A 1 104 ? 7.461 -12.330 15.779 1.00 64.38 104 ASN A N 1
ATOM 807 C CA . ASN A 1 104 ? 8.481 -13.356 15.560 1.00 64.38 104 ASN A CA 1
ATOM 808 C C . ASN A 1 104 ? 8.294 -14.535 16.521 1.00 64.38 104 ASN A C 1
ATOM 810 O O . ASN A 1 104 ? 8.390 -15.683 16.105 1.00 64.38 104 ASN A O 1
ATOM 814 N N . PHE A 1 105 ? 7.926 -14.263 17.775 1.00 76.75 105 PHE A N 1
ATOM 815 C CA . PHE A 1 105 ? 7.639 -15.318 18.742 1.00 76.75 105 PHE A CA 1
ATOM 816 C C . PHE A 1 105 ? 6.435 -16.188 18.336 1.00 76.75 105 PHE A C 1
ATOM 818 O O . PHE A 1 105 ? 6.499 -17.411 18.420 1.00 76.75 105 PHE A O 1
ATOM 825 N N . ARG A 1 106 ? 5.336 -15.584 17.865 1.00 77.44 106 ARG A N 1
ATOM 826 C CA . ARG A 1 106 ? 4.157 -16.325 17.370 1.00 77.44 106 ARG A CA 1
ATOM 827 C C . ARG A 1 106 ? 4.489 -17.160 16.134 1.00 77.44 106 ARG A C 1
ATOM 829 O O . ARG A 1 106 ? 4.036 -18.299 16.029 1.00 77.44 106 ARG A O 1
ATOM 836 N N . LYS A 1 107 ? 5.312 -16.610 15.241 1.00 67.44 107 LYS A N 1
ATOM 837 C CA . LYS A 1 107 ? 5.827 -17.305 14.061 1.00 67.44 107 LYS A CA 1
ATOM 838 C C . LYS A 1 107 ? 6.663 -18.530 14.438 1.00 67.44 107 LYS A C 1
ATOM 840 O O . LYS A 1 107 ? 6.442 -19.607 13.893 1.00 67.44 107 LYS A O 1
ATOM 845 N N . ASP A 1 108 ? 7.555 -18.400 15.419 1.00 75.94 108 ASP A N 1
ATOM 846 C CA . ASP A 1 108 ? 8.372 -19.515 15.920 1.00 75.94 108 ASP A CA 1
ATOM 847 C C . ASP A 1 108 ? 7.519 -20.641 16.536 1.00 75.94 108 ASP A C 1
ATOM 849 O O . ASP A 1 108 ? 7.917 -21.807 16.522 1.00 75.94 108 ASP A O 1
ATOM 853 N N . LEU A 1 109 ? 6.321 -20.314 17.034 1.00 77.06 109 LEU A N 1
ATOM 854 C CA . LEU A 1 109 ? 5.335 -21.280 17.530 1.00 77.06 109 LEU A CA 1
ATOM 855 C C . LEU A 1 109 ? 4.466 -21.913 16.427 1.00 77.06 109 LEU A C 1
ATOM 857 O O . LEU A 1 109 ? 3.604 -22.734 16.738 1.00 77.06 109 LEU A O 1
ATOM 861 N N . GLY A 1 110 ? 4.668 -21.552 15.156 1.00 73.19 110 GLY A N 1
ATOM 862 C CA . GLY A 1 110 ? 3.899 -22.088 14.031 1.00 73.19 110 GLY A CA 1
ATOM 863 C C . GLY A 1 110 ? 2.454 -21.585 13.962 1.00 73.19 110 GLY A C 1
ATOM 864 O O . GLY A 1 110 ? 1.609 -22.249 13.369 1.00 73.19 110 GLY A O 1
ATOM 865 N N . LEU A 1 111 ? 2.158 -20.423 14.555 1.00 68.75 111 LEU A N 1
ATOM 866 C CA . LEU A 1 111 ? 0.821 -19.809 14.573 1.00 68.75 111 LEU A CA 1
ATOM 867 C C . LEU A 1 111 ? 0.521 -18.947 13.328 1.00 68.75 111 LEU A C 1
ATOM 869 O O . LEU A 1 111 ? -0.376 -18.098 13.349 1.00 68.75 111 LEU A O 1
ATOM 873 N N . ASP A 1 112 ? 1.268 -19.142 12.239 1.00 55.59 112 ASP A N 1
ATOM 874 C CA . ASP A 1 112 ? 1.147 -18.358 11.009 1.00 55.59 112 ASP A CA 1
ATOM 875 C C . ASP A 1 112 ? -0.219 -18.596 10.336 1.00 55.59 112 ASP A C 1
ATOM 877 O O . ASP A 1 112 ? -0.476 -19.656 9.766 1.00 55.59 112 ASP A O 1
ATOM 881 N N . GLY A 1 113 ? -1.102 -17.588 10.388 1.00 48.78 113 GLY A N 1
ATOM 882 C CA . GLY A 1 113 ? -2.358 -17.565 9.622 1.00 48.78 113 GLY A CA 1
ATOM 883 C C . GLY A 1 113 ? -3.643 -17.211 10.380 1.00 48.78 113 GLY A C 1
ATOM 884 O O . GLY A 1 113 ? -4.689 -17.107 9.744 1.00 48.78 113 GLY A O 1
ATOM 885 N N . GLY A 1 114 ? -3.606 -16.972 11.694 1.00 42.81 114 GLY A N 1
ATOM 886 C CA . GLY A 1 114 ? -4.810 -16.656 12.476 1.00 42.81 114 GLY A CA 1
ATOM 887 C C . GLY A 1 114 ? -4.635 -15.425 13.358 1.00 42.81 114 GLY A C 1
ATOM 888 O O . GLY A 1 114 ? -4.000 -15.510 14.399 1.00 42.81 114 GLY A O 1
ATOM 889 N N . ASN A 1 115 ? -5.199 -14.294 12.923 1.00 46.03 115 ASN A N 1
ATOM 890 C CA . ASN A 1 115 ? -5.475 -13.077 13.699 1.00 46.03 115 ASN A CA 1
ATOM 891 C C . ASN A 1 115 ? -4.418 -12.649 14.737 1.00 46.03 115 ASN A C 1
ATOM 893 O O . ASN A 1 115 ? -4.478 -13.032 15.902 1.00 46.03 115 ASN A O 1
ATOM 897 N N . LEU A 1 116 ? -3.537 -11.712 14.361 1.00 49.50 116 LEU A N 1
ATOM 898 C CA . LEU A 1 116 ? -3.047 -10.762 15.363 1.00 49.50 116 LEU A CA 1
ATOM 899 C C . LEU A 1 116 ? -4.280 -10.110 16.019 1.00 49.50 116 LEU A C 1
ATOM 901 O O . LEU A 1 116 ? -5.160 -9.658 15.284 1.00 49.50 116 LEU A O 1
ATOM 905 N N . PRO A 1 117 ? -4.379 -10.073 17.355 1.00 46.75 117 PRO A N 1
ATOM 906 C CA . PRO A 1 117 ? -5.446 -9.356 18.035 1.00 46.75 117 PRO A CA 1
ATOM 907 C C . PRO A 1 117 ? -5.535 -7.884 17.607 1.00 46.75 117 PRO A C 1
ATOM 909 O O . PRO A 1 117 ? -4.502 -7.244 17.422 1.00 46.75 117 PRO A O 1
ATOM 912 N N . ASP A 1 118 ? -6.740 -7.319 17.529 1.00 42.50 118 ASP A N 1
ATOM 913 C CA . ASP A 1 118 ? -6.986 -5.975 16.971 1.00 42.50 118 ASP A CA 1
ATOM 914 C C . ASP A 1 118 ? -6.234 -4.820 17.668 1.00 42.50 118 ASP A C 1
ATOM 916 O O . ASP A 1 118 ? -6.040 -3.771 17.084 1.00 42.50 118 ASP A O 1
ATOM 920 N N . PHE A 1 119 ? -5.731 -5.000 18.892 1.00 41.75 119 PHE A N 1
ATOM 921 C CA . PHE A 1 119 ? -4.893 -4.002 19.584 1.00 41.75 119 PHE A CA 1
ATOM 922 C C . PHE A 1 119 ? -3.378 -4.167 19.315 1.00 41.75 119 PHE A C 1
ATOM 924 O O . PHE A 1 119 ? -2.600 -3.251 19.588 1.00 41.75 119 PHE A O 1
ATOM 931 N N . LEU A 1 120 ? -2.952 -5.336 18.810 1.00 39.81 120 LEU A N 1
ATOM 932 C CA . LEU A 1 120 ? -1.624 -5.587 18.226 1.00 39.81 120 LEU A CA 1
ATOM 933 C C . LEU A 1 120 ? -1.618 -5.306 16.718 1.00 39.81 120 LEU A C 1
ATOM 935 O O . LEU A 1 120 ? -0.571 -4.969 16.168 1.00 39.81 120 LEU A O 1
ATOM 939 N N . ARG A 1 121 ? -2.790 -5.363 16.066 1.00 48.41 121 ARG A N 1
ATOM 940 C CA . ARG A 1 121 ? -3.088 -4.630 14.826 1.00 48.41 121 ARG A CA 1
ATOM 941 C C . ARG A 1 121 ? -3.225 -3.162 15.178 1.00 48.41 121 ARG A C 1
ATOM 943 O O . ARG A 1 121 ? -4.297 -2.590 15.195 1.00 48.41 121 ARG A O 1
ATOM 950 N N . SER A 1 122 ? -2.110 -2.589 15.585 1.00 33.50 122 SER A N 1
ATOM 951 C CA . SER A 1 122 ? -2.011 -1.235 16.086 1.00 33.50 122 SER A CA 1
ATOM 952 C C . SER A 1 122 ? -3.006 -0.264 15.439 1.00 33.50 122 SER A C 1
ATOM 954 O O . SER A 1 122 ? -3.037 -0.122 14.214 1.00 33.50 122 SER A O 1
ATOM 956 N N . ASP A 1 123 ? -3.646 0.531 16.296 1.00 34.38 123 ASP A N 1
ATOM 957 C CA . ASP A 1 123 ? -4.179 1.876 16.040 1.00 34.38 123 ASP A CA 1
ATOM 958 C C . ASP A 1 123 ? -3.110 2.856 15.464 1.00 34.38 123 ASP A C 1
ATOM 960 O O . ASP A 1 123 ? -3.109 4.051 15.770 1.00 34.38 123 ASP A O 1
ATOM 964 N N . TYR A 1 124 ? -2.126 2.357 14.708 1.00 34.28 124 TYR A N 1
ATOM 965 C CA . TYR A 1 124 ? -1.091 3.060 13.941 1.00 34.28 124 TYR A CA 1
ATOM 966 C C . TYR A 1 124 ? -1.607 3.554 12.597 1.00 34.28 124 TYR A C 1
ATOM 968 O O . TYR A 1 124 ? -0.919 4.323 11.924 1.00 34.28 124 TYR A O 1
ATOM 976 N N . PHE A 1 125 ? -2.769 3.072 12.166 1.00 40.62 125 PHE A N 1
ATOM 977 C CA . PHE A 1 125 ? -3.284 3.359 10.836 1.00 40.62 125 PHE A CA 1
ATOM 978 C C . PHE A 1 125 ? -4.432 4.359 10.828 1.00 40.62 125 PHE A C 1
ATOM 980 O O . PHE A 1 125 ? -4.923 4.641 9.750 1.00 40.62 125 PHE A O 1
ATOM 987 N N . SER A 1 126 ? -4.838 4.923 11.977 1.00 39.06 126 SER A N 1
ATOM 988 C CA . SER A 1 126 ? -5.989 5.845 12.032 1.00 39.06 126 SER A CA 1
ATOM 989 C C . SER A 1 126 ? -5.724 7.242 12.615 1.00 39.06 126 SER A C 1
ATOM 991 O O . SER A 1 126 ? -6.623 8.084 12.571 1.00 39.06 126 SER A O 1
ATOM 993 N N . SER A 1 127 ? -4.509 7.556 13.081 1.00 41.84 127 SER A N 1
ATOM 994 C CA . SER A 1 127 ? -4.111 8.960 13.247 1.00 41.84 127 SER A CA 1
ATOM 995 C C . SER A 1 127 ? -3.601 9.466 11.906 1.00 41.84 127 SER A C 1
ATOM 997 O O . SER A 1 127 ? -2.652 8.882 11.383 1.00 41.84 127 SER A O 1
ATOM 999 N N . ASP A 1 128 ? -4.222 10.513 11.357 1.00 55.47 128 ASP A N 1
ATOM 1000 C CA . ASP A 1 128 ? -3.741 11.182 10.145 1.00 55.47 128 ASP A CA 1
ATOM 1001 C C . ASP A 1 128 ? -2.208 11.303 10.194 1.00 55.47 128 ASP A C 1
ATOM 1003 O O . ASP A 1 128 ? -1.657 11.749 11.203 1.00 55.47 128 ASP A O 1
ATOM 1007 N N . ARG A 1 129 ? -1.526 10.847 9.136 1.00 68.44 129 ARG A N 1
ATOM 1008 C CA . ARG A 1 129 ? -0.061 10.876 9.018 1.00 68.44 129 ARG A CA 1
ATOM 1009 C C . ARG A 1 129 ? 0.356 12.078 8.171 1.00 68.44 129 ARG A C 1
ATOM 1011 O O . ARG A 1 129 ? 0.542 11.913 6.959 1.00 68.44 129 ARG A O 1
ATOM 1018 N N . PRO A 1 130 ? 0.451 13.295 8.746 1.00 73.62 130 PRO A N 1
ATOM 1019 C CA . PRO A 1 130 ? 0.704 14.525 7.993 1.00 73.62 130 PRO A CA 1
ATOM 1020 C C . PRO A 1 130 ? 2.011 14.492 7.191 1.00 73.62 130 PRO A C 1
ATOM 1022 O O . PRO A 1 130 ? 2.147 15.215 6.200 1.00 73.62 130 PRO A O 1
ATOM 1025 N N . GLU A 1 131 ? 2.964 13.646 7.587 1.00 82.62 131 GLU A N 1
ATOM 1026 C CA . GLU A 1 131 ? 4.204 13.367 6.868 1.00 82.62 131 GLU A CA 1
ATOM 1027 C C . GLU A 1 131 ? 3.976 12.664 5.515 1.00 82.62 131 GLU A C 1
ATOM 1029 O O . GLU A 1 131 ? 4.739 12.887 4.570 1.00 82.62 131 GLU A O 1
ATOM 1034 N N . TYR A 1 132 ? 2.882 11.909 5.364 1.00 89.94 132 TYR A N 1
ATOM 1035 C CA . TYR A 1 132 ? 2.534 11.183 4.138 1.00 89.94 132 TYR A CA 1
ATOM 1036 C C . TYR A 1 132 ? 1.370 11.789 3.374 1.00 89.94 132 TYR A C 1
ATOM 1038 O O . TYR A 1 132 ? 1.403 11.803 2.146 1.00 89.94 132 TYR A O 1
ATOM 1046 N N . TYR A 1 133 ? 0.344 12.286 4.056 1.00 89.25 133 TYR A N 1
ATOM 1047 C CA . TYR A 1 133 ? -0.825 12.845 3.392 1.00 89.25 133 TYR A CA 1
ATOM 1048 C C . TYR A 1 133 ? -1.529 13.893 4.249 1.00 89.25 133 TYR A C 1
ATOM 1050 O O . TYR A 1 133 ? -1.368 13.959 5.462 1.00 89.25 133 TYR A O 1
ATOM 1058 N N . GLN A 1 134 ? -2.341 14.721 3.602 1.00 85.56 134 GLN A N 1
ATOM 1059 C CA . GLN A 1 134 ? -3.086 15.801 4.237 1.00 85.56 134 GLN A CA 1
ATOM 1060 C C . GLN A 1 134 ? -4.555 15.745 3.836 1.00 85.56 134 GLN A C 1
ATOM 1062 O O . GLN A 1 134 ? -4.894 15.414 2.695 1.00 85.56 134 GLN A O 1
ATOM 1067 N N . PHE A 1 135 ? -5.428 16.116 4.767 1.00 79.94 135 PHE A N 1
ATOM 1068 C CA . PHE A 1 135 ? -6.840 16.319 4.479 1.00 79.94 135 PHE A CA 1
ATOM 1069 C C . PHE A 1 135 ? -7.060 17.637 3.719 1.00 79.94 135 PHE A C 1
ATOM 1071 O O . PHE A 1 135 ? -6.436 18.658 4.002 1.00 79.94 135 PHE A O 1
ATOM 1078 N N . SER A 1 136 ? -7.960 17.618 2.740 1.00 76.75 136 SER A N 1
ATOM 1079 C CA . SER A 1 136 ? -8.290 18.737 1.868 1.00 76.75 136 SER A CA 1
ATOM 1080 C C . SER A 1 136 ? -9.805 18.913 1.794 1.00 76.75 136 SER A C 1
ATOM 1082 O O . SER A 1 136 ? -10.515 18.156 1.131 1.00 76.75 136 SER A O 1
ATOM 1084 N N . GLU A 1 137 ? -10.315 19.949 2.458 1.00 67.12 137 GLU A N 1
ATOM 1085 C CA . GLU A 1 137 ? -11.756 20.220 2.541 1.00 67.12 137 GLU A CA 1
ATOM 1086 C C . GLU A 1 137 ? -12.389 20.553 1.183 1.00 67.12 137 GLU A C 1
ATOM 1088 O O . GLU A 1 137 ? -13.512 20.128 0.901 1.00 67.12 137 GLU A O 1
ATOM 1093 N N . ASN A 1 138 ? -11.649 21.234 0.304 1.00 74.50 138 ASN A N 1
ATOM 1094 C CA . ASN A 1 138 ? -12.171 21.844 -0.927 1.00 74.50 138 ASN A CA 1
ATOM 1095 C C . ASN A 1 138 ? -12.083 20.948 -2.175 1.00 74.50 138 ASN A C 1
ATOM 1097 O O . ASN A 1 138 ? -12.199 21.426 -3.302 1.00 74.50 138 ASN A O 1
ATOM 1101 N N . THR A 1 139 ? -11.854 19.649 -2.000 1.00 75.38 139 THR A N 1
ATOM 1102 C CA . THR A 1 139 ? -11.670 18.686 -3.098 1.00 75.38 139 THR A CA 1
ATOM 1103 C C . THR A 1 139 ? -12.685 17.549 -3.007 1.00 75.38 139 THR A C 1
ATOM 1105 O O . THR A 1 139 ? -13.313 17.349 -1.967 1.00 75.38 139 THR A O 1
ATOM 1108 N N . LYS A 1 140 ? -12.920 16.811 -4.101 1.00 81.88 140 LYS A N 1
ATOM 1109 C CA . LYS A 1 140 ? -13.816 15.641 -4.067 1.00 81.88 140 LYS A CA 1
ATOM 1110 C C . LYS A 1 140 ? -13.120 14.461 -3.393 1.00 81.88 140 LYS A C 1
ATOM 1112 O O . LYS A 1 140 ? -13.705 13.827 -2.521 1.00 81.88 140 LYS A O 1
ATOM 1117 N N . LEU A 1 141 ? -11.872 14.194 -3.779 1.00 82.94 141 LEU A N 1
ATOM 1118 C CA . LEU A 1 141 ? -11.002 13.258 -3.072 1.00 82.94 141 LEU A CA 1
ATOM 1119 C C . LEU A 1 141 ? -10.287 13.997 -1.951 1.00 82.94 141 LEU A C 1
ATOM 1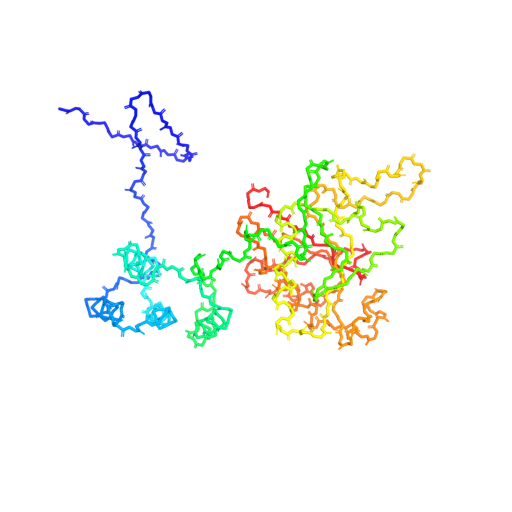121 O O . LEU A 1 141 ? -9.454 14.854 -2.217 1.00 82.94 141 LEU A O 1
ATOM 1125 N N . LYS A 1 142 ? -10.635 13.665 -0.710 1.00 81.69 142 LYS A N 1
ATOM 1126 C CA . LYS A 1 142 ? -10.278 14.469 0.461 1.00 81.69 142 LYS A CA 1
ATOM 1127 C C . LYS A 1 142 ? -8.840 14.306 0.934 1.00 81.69 142 LYS A C 1
ATOM 1129 O O . LYS A 1 142 ? -8.391 15.137 1.709 1.00 81.69 142 LYS A O 1
ATOM 1134 N N . TYR A 1 143 ? -8.121 13.276 0.502 1.00 88.44 143 TYR A N 1
ATOM 1135 C CA . TYR A 1 143 ? -6.786 12.992 1.021 1.00 88.44 143 TYR A CA 1
ATOM 1136 C C . TYR A 1 143 ? -5.744 13.196 -0.064 1.00 88.44 143 TYR A C 1
ATOM 1138 O O . TYR A 1 143 ? -5.760 12.488 -1.068 1.00 88.44 143 TYR A O 1
ATOM 1146 N N . LYS A 1 144 ? -4.854 14.169 0.139 1.00 91.12 144 LYS A N 1
ATOM 1147 C CA . LYS A 1 144 ? -3.738 14.476 -0.755 1.00 91.12 144 LYS A CA 1
ATOM 1148 C C . LYS A 1 144 ? -2.464 13.841 -0.217 1.00 91.12 144 LYS A C 1
ATOM 1150 O O . LYS A 1 144 ? -1.985 14.246 0.835 1.00 91.12 144 LYS A O 1
ATOM 1155 N N . PHE A 1 145 ? -1.901 12.899 -0.954 1.00 94.69 145 PHE A N 1
ATOM 1156 C CA . PHE A 1 145 ? -0.593 12.329 -0.679 1.00 94.69 145 PHE A CA 1
ATOM 1157 C C . PHE A 1 145 ? 0.515 13.344 -0.987 1.00 94.69 145 PHE A C 1
ATOM 1159 O O . PHE A 1 145 ? 0.470 14.075 -1.984 1.00 94.69 145 PHE A O 1
ATOM 1166 N N . ASN A 1 146 ? 1.510 13.410 -0.113 1.00 93.44 146 ASN A N 1
ATOM 1167 C CA . ASN A 1 146 ? 2.633 14.320 -0.237 1.00 93.44 146 ASN A CA 1
ATOM 1168 C C . ASN A 1 146 ? 3.525 13.897 -1.416 1.00 93.44 146 ASN A C 1
ATOM 1170 O O . ASN A 1 146 ? 3.671 12.725 -1.746 1.00 93.44 146 ASN A O 1
ATOM 1174 N N . MET A 1 147 ? 4.135 14.874 -2.089 1.00 87.69 147 MET A N 1
ATOM 1175 C CA . MET A 1 147 ? 4.973 14.618 -3.272 1.00 87.69 147 MET A CA 1
ATOM 1176 C C . MET A 1 147 ? 6.332 13.997 -2.933 1.00 87.69 147 MET A C 1
ATOM 1178 O O . MET A 1 147 ? 7.017 13.472 -3.813 1.00 87.69 147 MET A O 1
ATOM 1182 N N . LYS A 1 148 ? 6.767 14.147 -1.681 1.00 84.75 148 LYS A N 1
ATOM 1183 C CA . LYS A 1 148 ? 8.064 13.712 -1.170 1.00 84.75 148 LYS A CA 1
ATOM 1184 C C . LYS A 1 148 ? 7.934 13.434 0.319 1.00 84.75 148 LYS A C 1
ATOM 1186 O O . LYS A 1 148 ? 7.279 14.196 1.027 1.00 84.75 148 LYS A O 1
ATOM 1191 N N . GLY A 1 149 ? 8.633 12.409 0.773 1.00 88.06 149 GLY A N 1
ATOM 1192 C CA . GLY A 1 149 ? 8.788 12.064 2.177 1.00 88.06 149 GLY A CA 1
ATOM 1193 C C . GLY A 1 149 ? 9.824 10.959 2.319 1.00 88.06 149 GLY A C 1
ATOM 1194 O O . GLY A 1 149 ? 10.405 10.503 1.333 1.00 88.06 149 GLY A O 1
ATOM 1195 N N . GLU A 1 150 ? 10.102 10.568 3.553 1.00 90.38 150 GLU A N 1
ATOM 1196 C CA . GLU A 1 150 ? 11.018 9.466 3.823 1.00 90.38 150 GLU A CA 1
ATOM 1197 C C . GLU A 1 150 ? 10.429 8.139 3.316 1.00 90.38 150 GLU A C 1
ATOM 1199 O O . GLU A 1 150 ? 9.221 7.928 3.374 1.00 90.38 150 GLU A O 1
ATOM 1204 N N . GLY A 1 151 ? 11.270 7.256 2.771 1.00 94.12 151 GLY A N 1
ATOM 1205 C CA . GLY A 1 151 ? 10.843 5.934 2.299 1.00 94.12 151 GLY A CA 1
ATOM 1206 C C . GLY A 1 151 ? 10.124 5.900 0.942 1.00 94.12 151 GLY A C 1
ATOM 1207 O O . GLY A 1 151 ? 9.806 4.814 0.464 1.00 94.12 151 GLY A O 1
ATOM 1208 N N . TYR A 1 152 ? 9.912 7.037 0.268 1.00 97.19 152 TYR A N 1
ATOM 1209 C CA . TYR A 1 152 ? 9.338 7.069 -1.084 1.00 97.19 152 TYR A CA 1
ATOM 1210 C C . TYR A 1 152 ? 9.822 8.262 -1.917 1.00 97.19 152 TYR A C 1
ATOM 1212 O O . TYR A 1 152 ? 10.417 9.216 -1.414 1.00 97.19 152 TYR A O 1
ATOM 1220 N N . TYR A 1 153 ? 9.577 8.219 -3.225 1.00 95.44 153 TYR A N 1
ATOM 1221 C CA . TYR A 1 153 ? 9.840 9.344 -4.120 1.00 95.44 153 TYR A CA 1
ATOM 1222 C C . TYR A 1 153 ? 8.855 9.375 -5.288 1.00 95.44 153 TYR A C 1
ATOM 1224 O O . TYR A 1 153 ? 8.427 8.338 -5.789 1.00 95.44 153 TYR A O 1
ATOM 1232 N N . ASN A 1 154 ? 8.498 10.578 -5.738 1.00 94.38 154 ASN A N 1
ATOM 1233 C CA . ASN A 1 154 ? 7.613 10.746 -6.885 1.00 94.38 154 ASN A CA 1
ATOM 1234 C C . ASN A 1 154 ? 8.329 10.430 -8.205 1.00 94.38 154 ASN A C 1
ATOM 1236 O O . ASN A 1 154 ? 9.392 10.991 -8.482 1.00 94.38 154 ASN A O 1
ATOM 1240 N N . VAL A 1 155 ? 7.677 9.632 -9.050 1.00 93.94 155 VAL A N 1
ATOM 1241 C CA . VAL A 1 155 ? 8.121 9.308 -10.417 1.00 93.94 155 VAL A CA 1
ATOM 1242 C C . VAL A 1 155 ? 7.173 9.823 -11.506 1.00 93.94 155 VAL A C 1
ATOM 1244 O O . VAL A 1 155 ? 7.483 9.689 -12.688 1.00 93.94 155 VAL A O 1
ATOM 1247 N N . ALA A 1 156 ? 6.066 10.474 -11.132 1.00 88.62 156 ALA A N 1
ATOM 1248 C CA . ALA A 1 156 ? 5.172 11.114 -12.094 1.00 88.62 156 ALA A CA 1
ATOM 1249 C C . ALA A 1 156 ? 5.886 12.249 -12.836 1.00 88.62 156 ALA A C 1
ATOM 1251 O O . ALA A 1 156 ? 6.414 13.177 -12.215 1.00 88.62 156 ALA A O 1
ATOM 1252 N N . ASN A 1 157 ? 5.879 12.166 -14.168 1.00 82.12 157 ASN A N 1
ATOM 1253 C CA . ASN A 1 157 ? 6.569 13.079 -15.086 1.00 82.12 157 ASN A CA 1
ATOM 1254 C C . ASN A 1 157 ? 5.624 14.076 -15.787 1.00 82.12 157 ASN A C 1
ATOM 1256 O O . ASN A 1 157 ? 6.055 14.846 -16.646 1.00 82.12 157 ASN A O 1
ATOM 1260 N N . GLN A 1 158 ? 4.338 14.054 -15.433 1.00 75.62 158 GLN A N 1
ATOM 1261 C CA . GLN A 1 158 ? 3.308 14.918 -16.000 1.00 75.62 158 GLN A CA 1
ATOM 1262 C C . GLN A 1 158 ? 3.460 16.363 -15.502 1.00 75.62 158 GLN A C 1
ATOM 1264 O O . GLN A 1 158 ? 4.013 16.621 -14.435 1.00 75.62 158 GLN A O 1
ATOM 1269 N N . THR A 1 159 ? 2.929 17.331 -16.252 1.00 73.19 159 THR A N 1
ATOM 1270 C CA . THR A 1 159 ? 2.853 18.728 -15.802 1.00 73.19 159 THR A CA 1
ATOM 1271 C C . THR A 1 159 ? 1.898 18.846 -14.607 1.00 73.19 159 THR A C 1
ATOM 1273 O O . THR A 1 159 ? 0.734 18.462 -14.735 1.00 73.19 159 THR A O 1
ATOM 1276 N N . LEU A 1 160 ? 2.364 19.429 -13.493 1.00 81.25 160 LEU A N 1
ATOM 1277 C CA . LEU A 1 160 ? 1.660 19.531 -12.197 1.00 81.25 160 LEU A CA 1
ATOM 1278 C C . LEU A 1 160 ? 1.331 18.160 -11.565 1.00 81.25 160 LEU A C 1
ATOM 1280 O O . LEU A 1 160 ? 0.153 17.835 -11.357 1.00 81.25 160 LEU A O 1
ATOM 1284 N N . PRO A 1 161 ? 2.354 17.340 -11.257 1.00 83.19 161 PRO A N 1
ATOM 1285 C CA . PRO A 1 161 ? 2.162 15.974 -10.782 1.00 83.19 161 PRO A CA 1
ATOM 1286 C C . PRO A 1 161 ? 1.512 15.868 -9.390 1.00 83.19 161 PRO A C 1
ATOM 1288 O O . PRO A 1 161 ? 1.110 14.795 -8.947 1.00 83.19 161 PRO A O 1
ATOM 1291 N N . GLU A 1 162 ? 1.367 16.981 -8.680 1.00 84.62 162 GLU A N 1
ATOM 1292 C CA . GLU A 1 162 ? 0.647 17.089 -7.414 1.00 84.62 162 GLU A CA 1
ATOM 1293 C C . GLU A 1 162 ? -0.883 17.079 -7.568 1.00 84.62 162 GLU A C 1
ATOM 1295 O O . GLU A 1 162 ? -1.597 16.912 -6.578 1.00 84.62 162 GLU A O 1
ATOM 1300 N N . THR A 1 163 ? -1.408 17.278 -8.783 1.00 85.12 163 THR A N 1
ATOM 1301 C CA . THR A 1 163 ? -2.861 17.359 -9.046 1.00 85.12 163 THR A CA 1
ATOM 1302 C C . THR A 1 163 ? -3.562 16.000 -9.050 1.00 85.12 163 THR A C 1
ATOM 1304 O O . THR A 1 163 ? -4.781 15.939 -8.876 1.00 85.12 163 THR A O 1
ATOM 1307 N N . HIS A 1 164 ? -2.782 14.928 -9.173 1.00 86.25 164 HIS A N 1
ATOM 1308 C CA . HIS A 1 164 ? -3.200 13.527 -9.246 1.00 86.25 164 HIS A CA 1
ATOM 1309 C C . HIS A 1 164 ? -2.554 12.683 -8.136 1.00 86.25 164 HIS A C 1
ATOM 1311 O O . HIS A 1 164 ? -2.191 11.528 -8.327 1.00 86.25 164 HIS A O 1
ATOM 1317 N N . LYS A 1 165 ? -2.382 13.288 -6.955 1.00 93.00 165 LYS A N 1
ATOM 1318 C CA . LYS A 1 165 ? -1.940 12.622 -5.720 1.00 93.00 165 LYS A CA 1
ATOM 1319 C C . LYS A 1 165 ? -3.066 12.506 -4.701 1.00 93.00 165 LYS A C 1
ATOM 1321 O O . LYS A 1 165 ? -2.825 12.633 -3.510 1.00 93.00 165 LYS A O 1
ATOM 1326 N N . TYR A 1 166 ? -4.305 12.333 -5.149 1.00 91.31 166 TYR A N 1
ATOM 1327 C CA . TYR A 1 166 ? -5.462 12.292 -4.262 1.00 91.31 166 TYR A CA 1
ATOM 1328 C C . TYR A 1 166 ? -6.077 10.898 -4.197 1.00 91.31 166 TYR A C 1
ATOM 1330 O O . TYR A 1 166 ? -6.105 10.165 -5.182 1.00 91.31 166 TYR A O 1
ATOM 1338 N N . GLY A 1 167 ? -6.614 10.542 -3.036 1.00 91.88 167 GLY A N 1
ATOM 1339 C CA . GLY A 1 167 ? -7.194 9.228 -2.800 1.00 91.88 167 GLY A CA 1
ATOM 1340 C C . GLY A 1 167 ? -8.337 9.237 -1.796 1.00 91.88 167 GLY A C 1
ATOM 1341 O O . GLY A 1 167 ? -8.661 10.248 -1.164 1.00 91.88 167 GLY A O 1
ATOM 1342 N N . THR A 1 168 ? -8.949 8.067 -1.658 1.00 90.31 168 THR A N 1
ATOM 1343 C CA . THR A 1 168 ? -9.738 7.703 -0.482 1.00 90.31 168 THR A CA 1
ATOM 1344 C C . THR A 1 168 ? -8.823 7.524 0.728 1.00 90.31 168 THR A C 1
ATOM 1346 O O . THR A 1 168 ? -7.618 7.317 0.573 1.00 90.31 168 THR A O 1
ATOM 1349 N N . LYS A 1 169 ? -9.404 7.569 1.934 1.00 86.31 169 LYS A N 1
ATOM 1350 C CA . LYS A 1 169 ? -8.669 7.348 3.185 1.00 86.31 169 LYS A CA 1
ATOM 1351 C C . LYS A 1 169 ? -7.923 6.006 3.163 1.00 86.31 169 LYS A C 1
ATOM 1353 O O . LYS A 1 169 ? -6.710 5.985 3.322 1.00 86.31 169 LYS A O 1
ATOM 1358 N N . GLY A 1 170 ? -8.624 4.923 2.819 1.00 90.12 170 GLY A N 1
ATOM 1359 C CA . GLY A 1 170 ? -8.021 3.592 2.729 1.00 90.12 170 GLY A CA 1
ATOM 1360 C C . GLY A 1 170 ? -6.874 3.493 1.723 1.00 90.12 170 GLY A C 1
ATOM 1361 O O . GLY A 1 170 ? -5.883 2.833 2.016 1.00 90.12 170 GLY A O 1
ATOM 1362 N N . LEU A 1 171 ? -6.950 4.180 0.573 1.00 94.88 171 LEU A N 1
ATOM 1363 C CA . LEU A 1 171 ? -5.852 4.193 -0.401 1.00 94.88 171 LEU A CA 1
ATOM 1364 C C . LEU A 1 171 ? -4.591 4.856 0.178 1.00 94.88 171 LEU A C 1
ATOM 1366 O O . LEU A 1 171 ? -3.511 4.266 0.125 1.00 94.88 171 LEU A O 1
ATOM 1370 N N . VAL A 1 172 ? -4.720 6.074 0.720 1.00 94.31 172 VAL A N 1
ATOM 1371 C CA . VAL A 1 172 ? -3.559 6.824 1.234 1.00 94.31 172 VAL A CA 1
ATOM 1372 C C . VAL A 1 172 ? -2.975 6.183 2.490 1.00 94.31 172 VAL A C 1
ATOM 1374 O O . VAL A 1 172 ? -1.756 6.182 2.655 1.00 94.31 172 VAL A O 1
ATOM 1377 N N . GLU A 1 173 ? -3.819 5.582 3.331 1.00 91.56 173 GLU A N 1
ATOM 1378 C CA . GLU A 1 173 ? -3.380 4.822 4.498 1.00 91.56 173 GLU A CA 1
ATOM 1379 C C . GLU A 1 173 ? -2.632 3.571 4.057 1.00 91.56 173 GLU A C 1
ATOM 1381 O O . GLU A 1 173 ? -1.481 3.421 4.448 1.00 91.56 173 GLU A O 1
ATOM 1386 N N . THR A 1 174 ? -3.190 2.761 3.147 1.00 94.38 174 THR A N 1
ATOM 1387 C CA . THR A 1 174 ? -2.501 1.577 2.596 1.00 94.38 174 THR A CA 1
ATOM 1388 C C . THR A 1 174 ? -1.107 1.930 2.079 1.00 94.38 174 THR A C 1
ATOM 1390 O O . THR A 1 174 ? -0.136 1.252 2.418 1.00 94.38 174 THR A O 1
ATOM 1393 N N . LEU A 1 175 ? -0.974 3.019 1.311 1.00 97.38 175 LEU A N 1
ATOM 1394 C CA . LEU A 1 175 ? 0.325 3.474 0.814 1.00 97.38 175 LEU A CA 1
ATOM 1395 C C . LEU A 1 175 ? 1.264 3.893 1.954 1.00 97.38 175 LEU A C 1
ATOM 1397 O O . LEU A 1 175 ? 2.407 3.445 2.000 1.00 97.38 175 LEU A O 1
ATOM 1401 N N . SER A 1 176 ? 0.792 4.710 2.900 1.00 95.06 176 SER A N 1
ATOM 1402 C CA . SER A 1 176 ? 1.611 5.161 4.034 1.00 95.06 176 SER A CA 1
ATOM 1403 C C . SER A 1 176 ? 2.059 4.008 4.941 1.00 95.06 176 SER A C 1
ATOM 1405 O O . SER A 1 176 ? 3.185 3.995 5.433 1.00 95.06 176 SER A O 1
ATOM 1407 N N . ASN A 1 177 ? 1.204 3.004 5.119 1.00 89.19 177 ASN A N 1
ATOM 1408 C CA . ASN A 1 177 ? 1.454 1.807 5.914 1.00 89.19 177 ASN A CA 1
ATOM 1409 C C . ASN A 1 177 ? 2.500 0.928 5.238 1.00 89.19 177 ASN A C 1
ATOM 1411 O O . ASN A 1 177 ? 3.439 0.468 5.883 1.00 89.19 177 ASN A O 1
ATOM 1415 N N . THR A 1 178 ? 2.374 0.788 3.917 1.00 94.31 178 THR A N 1
ATOM 1416 C CA . THR A 1 178 ? 3.348 0.083 3.086 1.00 94.31 178 THR A CA 1
ATOM 1417 C C . THR A 1 178 ? 4.712 0.754 3.172 1.00 94.31 178 THR A C 1
ATOM 1419 O O . THR A 1 178 ? 5.705 0.058 3.335 1.00 94.31 178 THR A O 1
ATOM 1422 N N . ILE A 1 179 ? 4.781 2.088 3.104 1.00 94.81 179 ILE A N 1
ATOM 1423 C CA . ILE A 1 179 ? 6.048 2.828 3.213 1.00 94.81 179 ILE A CA 1
ATOM 1424 C C . ILE A 1 179 ? 6.714 2.598 4.572 1.00 94.81 179 ILE A C 1
ATOM 1426 O O . ILE A 1 179 ? 7.914 2.333 4.614 1.00 94.81 179 ILE A O 1
ATOM 1430 N N . GLU A 1 180 ? 5.952 2.648 5.668 1.00 84.81 180 GLU A N 1
ATOM 1431 C CA . GLU A 1 180 ? 6.479 2.366 7.010 1.00 84.81 180 GLU A CA 1
ATOM 1432 C C . GLU A 1 180 ? 7.004 0.936 7.146 1.00 84.81 180 GLU A C 1
ATOM 1434 O O . GLU A 1 180 ? 8.115 0.733 7.630 1.00 84.81 180 GLU A O 1
ATOM 1439 N N . ALA A 1 181 ? 6.241 -0.058 6.689 1.00 79.94 181 ALA A N 1
ATOM 1440 C CA . ALA A 1 181 ? 6.679 -1.448 6.743 1.00 79.94 181 ALA A CA 1
ATOM 1441 C C . ALA A 1 181 ? 7.912 -1.677 5.854 1.00 79.94 181 ALA A C 1
ATOM 1443 O O . ALA A 1 181 ? 8.890 -2.304 6.262 1.00 79.94 181 ALA A O 1
ATOM 1444 N N . TRP A 1 182 ? 7.895 -1.116 4.646 1.00 85.25 182 TRP A N 1
ATOM 1445 C CA . TRP A 1 182 ? 8.958 -1.289 3.669 1.00 85.25 182 TRP A CA 1
ATOM 1446 C C . TRP A 1 182 ? 10.271 -0.662 4.127 1.00 85.25 182 TRP A C 1
ATOM 1448 O O . TRP A 1 182 ? 11.302 -1.323 4.074 1.00 85.25 182 TRP A O 1
ATOM 1458 N N . LYS A 1 183 ? 10.257 0.576 4.638 1.00 85.31 183 LYS A N 1
ATOM 1459 C CA . LYS A 1 183 ? 11.488 1.256 5.077 1.00 85.31 183 LYS A CA 1
ATOM 1460 C C . LYS A 1 183 ? 12.155 0.570 6.277 1.00 85.31 183 LYS A C 1
ATOM 1462 O O . LYS A 1 183 ? 13.353 0.739 6.471 1.00 85.31 183 LYS A O 1
ATOM 1467 N N . GLN A 1 184 ? 11.414 -0.201 7.077 1.00 78.88 184 GLN A N 1
ATOM 1468 C CA . GLN A 1 184 ? 11.998 -0.990 8.167 1.00 78.88 184 GLN A CA 1
ATOM 1469 C C . GLN A 1 184 ? 12.816 -2.177 7.638 1.00 78.88 184 GLN A C 1
ATOM 1471 O O . GLN A 1 184 ? 13.876 -2.481 8.181 1.00 78.88 184 GLN A O 1
ATOM 1476 N N . MET A 1 185 ? 12.348 -2.821 6.566 1.00 77.75 185 MET A N 1
ATOM 1477 C CA . MET A 1 185 ? 13.029 -3.959 5.931 1.00 77.75 185 MET A CA 1
ATOM 1478 C C . MET A 1 185 ? 14.113 -3.499 4.944 1.00 77.75 185 MET A C 1
ATOM 1480 O O . MET A 1 185 ? 15.188 -4.090 4.857 1.00 77.75 185 MET A O 1
ATOM 1484 N N . TYR A 1 186 ? 13.840 -2.401 4.240 1.00 80.44 186 TYR A N 1
ATOM 1485 C CA . TYR A 1 186 ? 14.635 -1.855 3.147 1.00 80.44 186 TYR A CA 1
ATOM 1486 C C . TYR A 1 186 ? 14.836 -0.336 3.304 1.00 80.44 186 TYR A C 1
ATOM 1488 O O . TYR A 1 186 ? 14.348 0.452 2.488 1.00 80.44 186 TYR A O 1
ATOM 1496 N N . PRO A 1 187 ? 15.591 0.117 4.322 1.00 83.25 187 PRO A N 1
ATOM 1497 C CA . PRO A 1 187 ? 15.729 1.543 4.646 1.00 83.25 187 PRO A CA 1
ATOM 1498 C C . PRO A 1 187 ? 16.342 2.387 3.522 1.00 83.25 187 PRO A C 1
ATOM 1500 O O . PRO A 1 187 ? 16.133 3.598 3.467 1.00 83.25 187 PRO A O 1
ATOM 1503 N N . ASN A 1 188 ? 17.080 1.756 2.605 1.00 90.25 188 ASN A N 1
ATOM 1504 C CA . ASN A 1 188 ? 17.742 2.428 1.489 1.00 90.25 188 ASN A CA 1
ATOM 1505 C C . ASN A 1 188 ? 17.001 2.291 0.151 1.00 90.25 188 ASN A C 1
ATOM 1507 O O . ASN A 1 188 ? 17.451 2.888 -0.828 1.00 90.25 188 ASN A O 1
ATOM 1511 N N . ASP A 1 189 ? 15.872 1.575 0.097 1.00 92.50 189 ASP A N 1
ATOM 1512 C CA . ASP A 1 189 ? 15.149 1.293 -1.148 1.00 92.50 189 ASP A CA 1
ATOM 1513 C C . ASP A 1 189 ? 13.782 1.991 -1.137 1.00 92.50 189 ASP A C 1
ATOM 1515 O O . ASP A 1 189 ? 12.763 1.356 -0.879 1.00 92.50 189 ASP A O 1
ATOM 1519 N N . PRO A 1 190 ? 13.706 3.307 -1.389 1.00 97.12 190 PRO A N 1
ATOM 1520 C CA . PRO A 1 190 ? 12.439 4.020 -1.315 1.00 97.12 190 PRO A CA 1
ATOM 1521 C C . PRO A 1 190 ? 11.472 3.581 -2.423 1.00 97.12 190 PRO A C 1
ATOM 1523 O O . PRO A 1 190 ? 11.891 3.281 -3.543 1.00 97.12 190 PRO A O 1
ATOM 1526 N N . ILE A 1 191 ? 10.172 3.625 -2.133 1.00 98.31 191 ILE A N 1
ATOM 1527 C CA . ILE A 1 191 ? 9.111 3.235 -3.068 1.00 98.31 191 ILE A CA 1
ATOM 1528 C C . ILE A 1 191 ? 8.917 4.312 -4.157 1.00 98.31 191 ILE A C 1
ATOM 1530 O O . ILE A 1 191 ? 8.695 5.485 -3.829 1.00 98.31 191 ILE A O 1
ATOM 1534 N N . PRO A 1 192 ? 8.963 3.954 -5.454 1.00 97.69 192 PRO A N 1
ATOM 1535 C CA . PRO A 1 192 ? 8.578 4.842 -6.551 1.00 97.69 192 PRO A CA 1
ATOM 1536 C C . PRO A 1 192 ? 7.053 5.021 -6.605 1.00 97.69 192 PRO A C 1
ATOM 1538 O O . PRO A 1 192 ? 6.319 4.097 -6.947 1.00 97.69 192 PRO A O 1
ATOM 1541 N N . VAL A 1 193 ? 6.565 6.226 -6.306 1.00 97.00 193 VAL A N 1
ATOM 1542 C CA . VAL A 1 193 ? 5.130 6.561 -6.324 1.00 97.00 193 VAL A CA 1
ATOM 1543 C C . VAL A 1 193 ? 4.799 7.356 -7.583 1.00 97.00 193 VAL A C 1
ATOM 1545 O O . VAL A 1 193 ? 5.351 8.440 -7.803 1.00 97.00 193 VAL A O 1
ATOM 1548 N N . ASN A 1 194 ? 3.903 6.824 -8.413 1.00 94.06 194 ASN A N 1
ATOM 1549 C CA . ASN A 1 194 ? 3.444 7.470 -9.636 1.00 94.06 194 ASN A CA 1
ATOM 1550 C C . ASN A 1 194 ? 2.063 8.114 -9.422 1.00 94.06 194 ASN A C 1
ATOM 1552 O O . ASN A 1 194 ? 1.937 9.032 -8.610 1.00 94.06 194 ASN A O 1
ATOM 1556 N N . ASP A 1 195 ? 1.037 7.688 -10.148 1.00 91.12 195 ASP A N 1
ATOM 1557 C CA . ASP A 1 195 ? -0.265 8.349 -10.192 1.00 91.12 195 ASP A CA 1
ATOM 1558 C C . ASP A 1 195 ? -1.176 7.837 -9.072 1.00 91.12 195 ASP A C 1
ATOM 1560 O O . ASP A 1 195 ? -1.223 6.647 -8.803 1.00 91.12 195 ASP A O 1
ATOM 1564 N N . LEU A 1 196 ? -1.931 8.718 -8.420 1.00 93.50 196 LEU A N 1
ATOM 1565 C CA . LEU A 1 196 ? -3.144 8.352 -7.681 1.00 93.50 196 LEU A CA 1
ATOM 1566 C C . LEU A 1 196 ? -4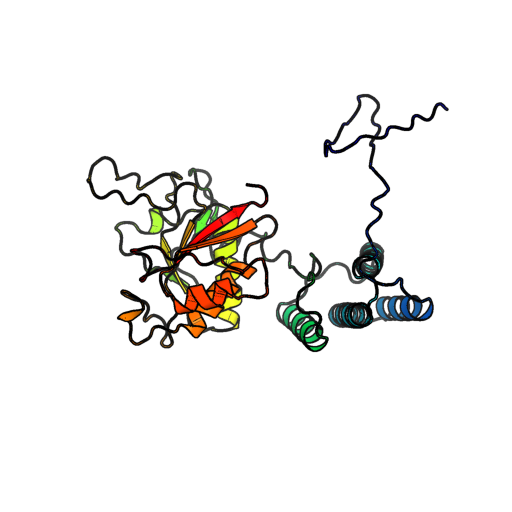.340 8.952 -8.457 1.00 93.50 196 LEU A C 1
ATOM 1568 O O . LEU A 1 196 ? -4.288 9.123 -9.677 1.00 93.50 196 LEU A O 1
ATOM 1572 N N . GLY A 1 197 ? -5.433 9.302 -7.778 1.00 90.19 197 GLY A N 1
ATOM 1573 C CA . GLY A 1 197 ? -6.567 10.009 -8.368 1.00 90.19 197 GLY A CA 1
ATOM 1574 C C . GLY A 1 197 ? -6.375 11.527 -8.436 1.00 90.19 197 GLY A C 1
ATOM 1575 O O . GLY A 1 197 ? -5.612 12.129 -7.677 1.00 90.19 197 GLY A O 1
ATOM 1576 N N . TYR A 1 198 ? -7.131 12.176 -9.324 1.00 86.56 198 TYR A N 1
ATOM 1577 C CA . TYR A 1 198 ? -7.245 13.637 -9.363 1.00 86.56 198 TYR A CA 1
ATOM 1578 C C . TYR A 1 198 ? -8.092 14.165 -8.208 1.00 86.56 198 TYR A C 1
ATOM 1580 O O . TYR A 1 198 ? -9.069 13.537 -7.806 1.00 86.56 198 TYR A O 1
ATOM 1588 N N . HIS A 1 199 ? -7.811 15.383 -7.739 1.00 82.88 199 HIS A N 1
ATOM 1589 C CA . HIS A 1 199 ? -8.611 16.040 -6.691 1.00 82.88 199 HIS A CA 1
ATOM 1590 C C . HIS A 1 199 ? -10.120 16.130 -7.013 1.00 82.88 199 HIS A C 1
ATOM 1592 O O . HIS A 1 199 ? -10.954 16.249 -6.112 1.00 82.88 199 HIS A O 1
ATOM 1598 N N . THR A 1 200 ? -10.486 16.082 -8.298 1.00 81.31 200 THR A N 1
ATOM 1599 C CA . THR A 1 200 ? -11.867 16.070 -8.805 1.00 81.31 200 THR A CA 1
ATOM 1600 C C . THR A 1 200 ? -12.566 14.720 -8.636 1.00 81.31 200 THR A C 1
ATOM 1602 O O . THR A 1 200 ? -13.779 14.646 -8.813 1.00 81.31 200 THR A O 1
ATOM 1605 N N . GLY A 1 201 ? -11.826 13.648 -8.330 1.00 74.44 201 GLY A N 1
ATOM 1606 C CA . GLY A 1 201 ? -12.288 12.257 -8.290 1.00 74.44 201 GLY A CA 1
ATOM 1607 C C . GLY A 1 201 ? -12.678 11.661 -9.645 1.00 74.44 201 GLY A C 1
ATOM 1608 O O . GLY A 1 201 ? -13.188 10.541 -9.676 1.00 74.44 201 GLY A O 1
ATOM 1609 N N . GLY A 1 202 ? -12.473 12.398 -10.740 1.00 74.06 202 GLY A N 1
ATOM 1610 C CA . GLY A 1 202 ? -12.646 11.941 -12.120 1.00 74.06 202 GLY A CA 1
ATOM 1611 C C . GLY A 1 202 ? -11.307 11.859 -12.858 1.00 74.06 202 GLY A C 1
ATOM 1612 O O . GLY A 1 202 ? -10.259 11.734 -12.229 1.00 74.06 202 GLY A O 1
ATOM 1613 N N . GLY A 1 203 ? -11.347 11.939 -14.190 1.00 67.62 203 GLY A N 1
ATOM 1614 C CA . GLY A 1 203 ? -10.139 12.045 -15.018 1.00 67.62 203 GLY A CA 1
ATOM 1615 C C . GLY A 1 203 ? -9.470 13.423 -14.937 1.00 67.62 203 GLY A C 1
ATOM 1616 O O . GLY A 1 203 ? -9.950 14.310 -14.225 1.00 67.62 203 GLY A O 1
ATOM 1617 N N . ASP A 1 204 ? -8.378 13.604 -15.692 1.00 65.31 204 ASP A N 1
ATOM 1618 C CA . ASP A 1 204 ? -7.626 14.867 -15.733 1.00 65.31 204 ASP A CA 1
ATOM 1619 C C . ASP A 1 204 ? -8.576 16.050 -16.006 1.00 65.31 204 ASP A C 1
ATOM 1621 O O . ASP A 1 204 ? -9.262 16.049 -17.028 1.00 65.31 204 ASP A O 1
ATOM 1625 N N . PRO A 1 205 ? -8.650 17.081 -15.146 1.00 60.44 205 PRO A N 1
ATOM 1626 C CA . PRO A 1 205 ? -9.516 18.236 -15.385 1.00 60.44 205 PRO A CA 1
ATOM 1627 C C . PRO A 1 205 ? -9.162 19.020 -16.665 1.00 60.44 205 PRO A C 1
ATOM 1629 O O . PRO A 1 205 ? -9.986 19.787 -17.159 1.00 60.44 205 PRO A O 1
ATOM 1632 N N . ARG A 1 206 ? -7.969 18.815 -17.244 1.00 61.00 206 ARG A N 1
ATOM 1633 C CA . ARG A 1 206 ? -7.525 19.383 -18.533 1.00 61.00 206 ARG A CA 1
ATOM 1634 C C . ARG A 1 206 ? -7.942 18.535 -19.741 1.00 61.00 206 ARG A C 1
ATOM 1636 O O . ARG A 1 206 ? -7.682 18.917 -20.880 1.00 61.00 206 ARG A O 1
ATOM 1643 N N . ALA A 1 207 ? -8.612 17.407 -19.513 1.00 55.50 207 ALA A N 1
ATOM 1644 C CA . ALA A 1 207 ? -9.044 16.460 -20.536 1.00 55.50 207 ALA A CA 1
ATOM 1645 C C . ALA A 1 207 ? -9.928 17.058 -21.644 1.00 55.50 207 ALA A C 1
ATOM 1647 O O . ALA A 1 207 ? -9.986 16.517 -22.745 1.00 55.50 207 ALA A O 1
ATOM 1648 N N . GLY A 1 208 ? -10.608 18.178 -21.380 1.00 48.44 208 GLY A N 1
ATOM 1649 C CA . GLY A 1 208 ? -11.523 18.812 -22.332 1.00 48.44 208 GLY A CA 1
ATOM 1650 C C . GLY A 1 208 ? -10.865 19.448 -23.565 1.00 48.44 208 GLY A C 1
ATOM 1651 O O . GLY A 1 208 ? -11.584 19.794 -24.497 1.00 48.44 208 GLY A O 1
ATOM 1652 N N . THR A 1 209 ? -9.536 19.615 -23.605 1.00 50.22 209 THR A N 1
ATOM 1653 C CA . THR A 1 209 ? -8.857 20.345 -24.699 1.00 50.22 209 THR A CA 1
ATOM 1654 C C . THR A 1 209 ? -7.782 19.553 -25.448 1.00 50.22 209 THR A C 1
ATOM 1656 O O . THR A 1 209 ? -7.280 20.048 -26.454 1.00 50.22 209 THR A O 1
ATOM 1659 N N . THR A 1 210 ? -7.425 18.333 -25.019 1.00 44.25 210 THR A N 1
ATOM 1660 C CA . THR A 1 210 ? -6.349 17.543 -25.654 1.00 44.25 210 THR A CA 1
ATOM 1661 C C . THR A 1 210 ? -6.729 16.050 -25.761 1.00 44.25 210 THR A C 1
ATOM 1663 O O . THR A 1 210 ? -7.024 15.443 -24.737 1.00 44.25 210 THR A O 1
ATOM 1666 N N . PRO A 1 211 ? -6.685 15.404 -26.949 1.00 37.38 211 PRO A N 1
ATOM 1667 C CA . PRO A 1 211 ? -7.224 14.047 -27.188 1.00 37.38 211 PRO A CA 1
ATOM 1668 C C . PRO A 1 211 ? -6.538 12.856 -26.490 1.00 37.38 211 PRO A C 1
ATOM 1670 O O . PRO A 1 211 ? -6.919 11.715 -26.738 1.00 37.38 211 PRO A O 1
ATOM 1673 N N . LYS A 1 212 ? -5.518 13.061 -25.649 1.00 41.94 212 LYS A N 1
ATOM 1674 C CA . LYS A 1 212 ? -4.831 11.977 -24.918 1.00 41.94 212 LYS A CA 1
ATOM 1675 C C . LYS A 1 212 ? -5.205 12.004 -23.442 1.00 41.94 212 LYS A C 1
ATOM 1677 O O . LYS A 1 212 ? -4.373 12.221 -22.571 1.00 41.94 212 LYS A O 1
ATOM 1682 N N . VAL A 1 213 ? -6.489 11.805 -23.183 1.00 49.28 213 VAL A N 1
ATOM 1683 C CA . VAL A 1 213 ? -7.032 11.652 -21.835 1.00 49.28 213 VAL A CA 1
ATOM 1684 C C . VAL A 1 213 ? -6.900 10.187 -21.457 1.00 49.28 213 VAL A C 1
ATOM 1686 O O . VAL A 1 213 ? -7.682 9.354 -21.911 1.00 49.28 213 VAL A O 1
ATOM 1689 N N . VAL A 1 214 ? -5.897 9.844 -20.656 1.00 52.00 214 VAL A N 1
ATOM 1690 C CA . VAL A 1 214 ? -5.849 8.511 -20.052 1.00 52.00 214 VAL A CA 1
ATOM 1691 C C . VAL A 1 214 ? -6.852 8.509 -18.899 1.00 52.00 214 VAL A C 1
ATOM 1693 O O . VAL A 1 214 ? -6.875 9.424 -18.075 1.00 52.00 214 VAL A O 1
ATOM 1696 N N . SER A 1 215 ? -7.743 7.520 -18.874 1.00 53.91 215 SER A N 1
ATOM 1697 C CA . SER A 1 215 ? -8.720 7.324 -17.800 1.00 53.91 215 SER A CA 1
ATOM 1698 C C . SER A 1 215 ? -8.001 6.926 -16.504 1.00 53.91 215 SER A C 1
ATOM 1700 O O . SER A 1 215 ? -8.009 5.756 -16.128 1.00 53.91 215 SER A O 1
ATOM 1702 N N . HIS A 1 216 ? -7.346 7.868 -15.831 1.00 62.75 216 HIS A N 1
ATOM 1703 C CA . HIS A 1 216 ? -6.640 7.592 -14.584 1.00 62.75 216 HIS A CA 1
ATOM 1704 C C . HIS A 1 216 ? -7.631 7.461 -13.416 1.00 62.75 216 HIS A C 1
ATOM 1706 O O . HIS A 1 216 ? -8.481 8.328 -13.216 1.00 62.75 216 HIS A O 1
ATOM 1712 N N . HIS A 1 217 ? -7.514 6.354 -12.672 1.00 75.81 217 HIS A N 1
ATOM 1713 C CA . HIS A 1 217 ? -7.800 6.215 -11.232 1.00 75.81 217 HIS A CA 1
ATOM 1714 C C . HIS A 1 217 ? -9.065 6.902 -10.684 1.00 75.81 217 HIS A C 1
ATOM 1716 O O . HIS A 1 217 ? -9.048 7.524 -9.617 1.00 75.81 217 HIS A O 1
ATOM 1722 N N . GLN A 1 218 ? -10.183 6.782 -11.407 1.00 81.44 218 GLN A N 1
ATOM 1723 C CA . GLN A 1 218 ? -11.468 7.354 -10.997 1.00 81.44 218 GLN A CA 1
ATOM 1724 C C . GLN A 1 218 ? -11.863 6.894 -9.585 1.00 81.44 218 GLN A C 1
ATOM 1726 O O . GLN A 1 218 ? -11.628 5.753 -9.192 1.00 81.44 218 GLN A O 1
ATOM 1731 N N . GLY A 1 219 ? -12.465 7.796 -8.809 1.00 82.81 219 GLY A N 1
ATOM 1732 C CA . GLY A 1 219 ? -12.916 7.501 -7.447 1.00 82.81 219 GLY A CA 1
ATOM 1733 C C . GLY A 1 219 ? -11.813 7.458 -6.384 1.00 82.81 219 GLY A C 1
ATOM 1734 O O . GLY A 1 219 ? -12.143 7.357 -5.206 1.00 82.81 219 GLY A O 1
ATOM 1735 N N . GLY A 1 220 ? -10.530 7.591 -6.747 1.00 89.25 220 GLY A N 1
ATOM 1736 C CA . GLY A 1 220 ? -9.441 7.657 -5.763 1.00 89.25 220 GLY A CA 1
ATOM 1737 C C . GLY A 1 220 ? -9.195 6.343 -5.026 1.00 89.25 220 GLY A C 1
ATOM 1738 O O . GLY A 1 220 ? -8.750 6.348 -3.879 1.00 89.25 220 GLY A O 1
ATOM 1739 N N . VAL A 1 221 ? -9.539 5.225 -5.658 1.00 92.75 221 VAL A N 1
ATOM 1740 C CA . VAL A 1 221 ? -9.379 3.863 -5.121 1.00 92.75 221 VAL A CA 1
ATOM 1741 C C . VAL A 1 221 ? -8.195 3.136 -5.742 1.00 92.75 221 VAL A C 1
ATOM 1743 O O . VAL A 1 221 ? -8.005 1.951 -5.500 1.00 92.75 221 VAL A O 1
ATOM 1746 N N . LYS A 1 222 ? -7.390 3.833 -6.547 1.00 94.31 222 LYS A N 1
ATOM 1747 C CA . LYS A 1 222 ? -6.251 3.246 -7.237 1.00 94.31 222 LYS A CA 1
ATOM 1748 C C . LYS A 1 222 ? -5.005 4.112 -7.184 1.00 94.31 222 LYS A C 1
ATOM 1750 O O . LYS A 1 222 ? -5.108 5.338 -7.099 1.00 94.31 222 LYS A O 1
ATOM 1755 N N . MET A 1 223 ? -3.858 3.449 -7.254 1.00 95.69 223 MET A N 1
ATOM 1756 C CA . MET A 1 223 ? -2.541 4.065 -7.333 1.00 95.69 223 MET A CA 1
ATOM 1757 C C . MET A 1 223 ? -1.607 3.269 -8.243 1.00 95.69 223 MET A C 1
ATOM 1759 O O . MET A 1 223 ? -1.632 2.042 -8.234 1.00 95.69 223 MET A O 1
ATOM 1763 N N . ASP A 1 224 ? -0.743 3.976 -8.960 1.00 96.12 224 ASP A N 1
ATOM 1764 C CA . ASP A 1 224 ? 0.360 3.417 -9.720 1.00 96.12 224 ASP A CA 1
ATOM 1765 C C . ASP A 1 224 ? 1.645 3.520 -8.903 1.00 96.12 224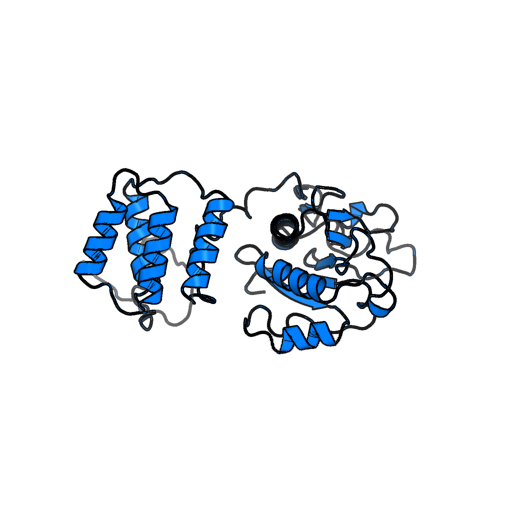 ASP A C 1
ATOM 1767 O O . ASP A 1 224 ? 2.081 4.609 -8.513 1.00 96.12 224 ASP A O 1
ATOM 1771 N N . LEU A 1 225 ? 2.280 2.377 -8.678 1.00 98.00 225 LEU A N 1
ATOM 1772 C CA . LEU A 1 225 ? 3.563 2.267 -7.992 1.00 98.00 225 LEU A CA 1
ATOM 1773 C C . LEU A 1 225 ? 4.571 1.625 -8.938 1.00 98.00 225 LEU A C 1
ATOM 1775 O O . LEU A 1 225 ? 4.225 0.759 -9.739 1.00 98.00 225 LEU A O 1
ATOM 1779 N N . GLY A 1 226 ? 5.826 2.045 -8.875 1.00 97.81 226 GLY A N 1
ATOM 1780 C CA . GLY A 1 226 ? 6.869 1.375 -9.639 1.00 97.81 226 GLY A CA 1
ATOM 1781 C C . GLY A 1 226 ? 7.228 0.013 -9.044 1.00 97.81 226 GLY A C 1
ATOM 1782 O O . GLY A 1 226 ? 7.012 -0.246 -7.861 1.00 97.81 226 GLY A O 1
ATOM 1783 N N . PHE A 1 227 ? 7.792 -0.863 -9.872 1.00 98.00 227 PHE A N 1
ATOM 1784 C CA . PHE A 1 227 ? 8.390 -2.107 -9.396 1.00 98.00 227 PHE A CA 1
ATOM 1785 C C . PHE A 1 227 ? 9.692 -1.839 -8.628 1.00 98.00 227 PHE A C 1
ATOM 1787 O O . PHE A 1 227 ? 10.313 -0.782 -8.771 1.00 98.00 227 PHE A O 1
ATOM 1794 N N . MET A 1 228 ? 10.138 -2.828 -7.852 1.00 98.00 228 MET A N 1
ATOM 1795 C CA . MET A 1 228 ? 11.340 -2.697 -7.031 1.00 98.00 228 MET A CA 1
ATOM 1796 C C . MET A 1 228 ? 12.600 -3.114 -7.785 1.00 98.00 228 MET A C 1
ATOM 1798 O O . MET A 1 228 ? 12.574 -3.971 -8.673 1.00 98.00 228 MET A O 1
ATOM 1802 N N . THR A 1 229 ? 13.722 -2.508 -7.406 1.00 97.88 229 THR A N 1
ATOM 1803 C CA . THR A 1 229 ? 15.028 -2.719 -8.031 1.00 97.88 229 THR A CA 1
ATOM 1804 C C . THR A 1 229 ? 16.088 -3.116 -7.005 1.00 97.88 229 THR A C 1
ATOM 1806 O O . THR A 1 229 ? 15.999 -2.784 -5.821 1.00 97.88 229 THR A O 1
ATOM 1809 N N . ASP A 1 230 ? 17.119 -3.834 -7.447 1.00 94.50 230 ASP A N 1
ATOM 1810 C CA . ASP A 1 230 ? 18.244 -4.213 -6.582 1.00 94.50 230 ASP A CA 1
ATOM 1811 C C . ASP A 1 230 ? 19.147 -3.017 -6.268 1.00 94.50 230 ASP A C 1
ATOM 1813 O O . ASP A 1 230 ? 19.746 -2.960 -5.197 1.00 94.50 230 ASP A O 1
ATOM 1817 N N . VAL A 1 231 ? 19.189 -2.034 -7.172 1.00 96.00 231 VAL A N 1
ATOM 1818 C CA . VAL A 1 231 ? 19.864 -0.751 -6.959 1.00 96.00 231 VAL A CA 1
ATOM 1819 C C . VAL A 1 231 ? 18.817 0.321 -6.640 1.00 96.00 231 VAL A C 1
ATOM 1821 O O . VAL A 1 231 ? 17.902 0.515 -7.448 1.00 96.00 231 VAL A O 1
ATOM 1824 N N . PRO A 1 232 ? 18.923 1.051 -5.515 1.00 92.62 232 PRO A N 1
ATOM 1825 C CA . PRO A 1 232 ? 17.962 2.087 -5.150 1.00 92.62 232 PRO A CA 1
ATOM 1826 C C . PRO A 1 232 ? 17.738 3.124 -6.250 1.00 92.62 232 PRO A C 1
ATOM 1828 O O . PRO A 1 232 ? 18.684 3.566 -6.901 1.00 92.62 232 PRO A O 1
ATOM 1831 N N . LYS A 1 233 ? 16.490 3.580 -6.406 1.00 93.31 233 LYS A N 1
ATOM 1832 C CA . LYS A 1 233 ? 16.109 4.677 -7.318 1.00 93.31 233 LYS A CA 1
ATOM 1833 C C . LYS A 1 233 ? 16.464 4.445 -8.796 1.00 93.31 233 LYS A C 1
ATOM 1835 O O . LYS A 1 233 ? 16.654 5.406 -9.537 1.00 93.31 233 LYS A O 1
ATOM 1840 N N . THR A 1 234 ? 16.519 3.188 -9.237 1.00 96.38 234 THR A N 1
ATOM 1841 C CA . THR A 1 234 ? 16.763 2.818 -10.648 1.00 96.38 234 THR A CA 1
ATOM 1842 C C . THR A 1 234 ? 15.517 2.300 -11.371 1.00 96.38 234 THR A C 1
ATOM 1844 O O . THR A 1 234 ? 15.602 1.811 -12.497 1.00 96.38 234 THR A O 1
ATOM 1847 N N . TYR A 1 235 ? 14.339 2.443 -10.755 1.00 97.00 235 TYR A N 1
ATOM 1848 C CA . TYR A 1 235 ? 13.060 2.223 -11.423 1.00 97.00 235 TYR A CA 1
ATOM 1849 C C . TYR A 1 235 ? 12.924 3.139 -12.651 1.00 97.00 235 TYR A C 1
ATOM 1851 O O . TYR A 1 235 ? 12.981 4.366 -12.531 1.00 97.00 235 TYR A O 1
ATOM 1859 N N . ALA A 1 236 ? 12.741 2.525 -13.819 1.00 95.31 236 ALA A N 1
ATOM 1860 C CA . ALA A 1 236 ? 12.466 3.168 -15.099 1.00 95.31 236 ALA A CA 1
ATOM 1861 C C . ALA A 1 236 ? 12.093 2.106 -16.145 1.00 95.31 236 ALA A C 1
ATOM 18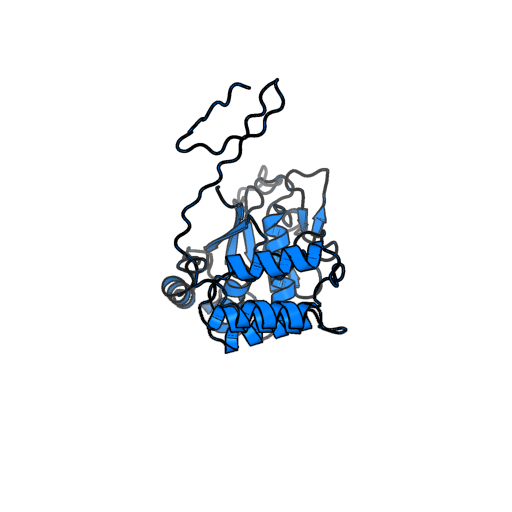63 O O . ALA A 1 236 ? 12.567 0.971 -16.059 1.00 95.31 236 ALA A O 1
ATOM 1864 N N . GLY A 1 237 ? 11.326 2.505 -17.163 1.00 94.62 237 GLY A N 1
ATOM 1865 C CA . GLY A 1 237 ? 11.001 1.653 -18.310 1.00 94.62 237 GLY A CA 1
ATOM 1866 C C . GLY A 1 237 ? 10.168 0.419 -17.954 1.00 94.62 237 GLY A C 1
ATOM 1867 O O . GLY A 1 237 ? 9.551 0.352 -16.895 1.00 94.62 237 GLY A O 1
ATOM 1868 N N . GLU A 1 238 ? 10.132 -0.544 -18.869 1.00 96.94 238 GLU A N 1
ATOM 1869 C CA . GLU A 1 238 ? 9.490 -1.843 -18.657 1.00 96.94 238 GLU A CA 1
ATOM 1870 C C . GLU A 1 238 ? 10.389 -2.755 -17.804 1.00 96.94 238 GLU A C 1
ATOM 1872 O O . GLU A 1 238 ? 11.616 -2.707 -17.923 1.00 96.94 238 GLU A O 1
ATOM 1877 N N . TYR A 1 239 ? 9.805 -3.625 -16.969 1.00 96.75 239 TYR A N 1
ATOM 1878 C CA . TYR A 1 239 ? 10.583 -4.476 -16.053 1.00 96.75 239 TYR A CA 1
ATOM 1879 C C . TYR A 1 239 ? 11.593 -5.378 -16.782 1.00 96.75 239 TYR A C 1
ATOM 1881 O O . TYR A 1 239 ? 12.662 -5.665 -16.251 1.00 96.75 239 TYR A O 1
ATOM 1889 N N . PHE A 1 240 ? 11.258 -5.847 -17.989 1.00 96.06 240 PHE A N 1
ATOM 1890 C CA . PHE A 1 240 ? 12.087 -6.783 -18.754 1.00 96.06 240 PHE A CA 1
ATOM 1891 C C . PHE A 1 240 ? 13.276 -6.108 -19.450 1.00 96.06 240 PHE A C 1
ATOM 1893 O O . PHE A 1 240 ? 14.228 -6.799 -19.805 1.00 96.06 240 PHE A O 1
ATOM 1900 N N . ASP A 1 241 ? 13.244 -4.781 -19.591 1.00 97.31 241 ASP A N 1
ATOM 1901 C CA . ASP A 1 241 ? 14.343 -3.980 -20.142 1.00 97.31 241 ASP A CA 1
ATOM 1902 C C . ASP A 1 241 ? 15.203 -3.339 -19.038 1.00 97.31 241 ASP A C 1
ATOM 1904 O O . ASP A 1 241 ? 16.273 -2.788 -19.307 1.00 97.31 241 ASP A O 1
ATOM 1908 N N . ASN A 1 242 ? 14.759 -3.400 -17.779 1.00 97.25 242 ASN A N 1
ATOM 1909 C CA . ASN A 1 242 ? 15.468 -2.818 -16.649 1.00 97.25 242 ASN A CA 1
ATOM 1910 C C . ASN A 1 242 ? 16.437 -3.835 -16.025 1.00 97.25 242 ASN A C 1
ATOM 1912 O O . ASN A 1 242 ? 16.032 -4.756 -15.318 1.00 97.25 242 ASN A O 1
ATOM 1916 N N . SER A 1 243 ? 17.742 -3.629 -16.222 1.00 97.50 243 SER A N 1
ATOM 1917 C CA . SER A 1 243 ? 18.803 -4.495 -15.681 1.00 97.50 243 SER A CA 1
ATOM 1918 C C . SER A 1 243 ? 18.873 -4.548 -14.152 1.00 97.50 243 SER A C 1
ATOM 1920 O O . SER A 1 243 ? 19.568 -5.399 -13.604 1.00 97.50 243 SER A O 1
ATOM 1922 N N . HIS A 1 244 ? 18.209 -3.622 -13.462 1.00 98.12 244 HIS A N 1
ATOM 1923 C CA . HIS A 1 244 ? 18.139 -3.567 -12.006 1.00 98.12 244 HIS A CA 1
ATOM 1924 C C . HIS A 1 244 ? 16.810 -4.085 -11.456 1.00 98.12 244 HIS A C 1
ATOM 1926 O O . HIS A 1 244 ? 16.648 -4.087 -10.237 1.00 98.12 244 HIS A O 1
ATOM 1932 N N . TYR A 1 245 ? 15.860 -4.497 -12.304 1.00 98.25 245 TYR A N 1
ATOM 1933 C CA . TYR A 1 245 ? 14.582 -5.043 -11.859 1.00 98.25 245 TYR A CA 1
ATOM 1934 C C . TYR A 1 245 ? 14.788 -6.231 -10.915 1.00 98.25 245 TYR A C 1
ATOM 1936 O O . TYR A 1 245 ? 15.409 -7.232 -11.270 1.00 98.25 245 TYR A O 1
ATOM 1944 N N . SER A 1 246 ? 14.207 -6.125 -9.722 1.00 97.06 246 SER A N 1
ATOM 1945 C CA . SER A 1 246 ? 14.271 -7.155 -8.698 1.00 97.06 246 SER A CA 1
ATOM 1946 C C . SER A 1 246 ? 12.906 -7.794 -8.533 1.00 97.06 246 SER A C 1
ATOM 1948 O O . SER A 1 246 ? 11.992 -7.257 -7.895 1.00 97.06 246 SER A O 1
ATOM 1950 N N . ARG A 1 247 ? 12.753 -8.972 -9.134 1.00 97.25 247 ARG A N 1
ATOM 1951 C CA . ARG A 1 247 ? 11.500 -9.726 -9.065 1.00 97.25 247 ARG A CA 1
ATOM 1952 C C . ARG A 1 247 ? 11.169 -10.157 -7.639 1.00 97.25 247 ARG A C 1
ATOM 1954 O O . ARG A 1 247 ? 10.016 -10.043 -7.239 1.00 97.25 247 ARG A O 1
ATOM 1961 N N . SER A 1 248 ? 12.163 -10.610 -6.876 1.00 93.38 248 SER A N 1
ATOM 1962 C CA . SER A 1 248 ? 11.989 -11.011 -5.475 1.00 93.38 248 SER A CA 1
ATOM 1963 C C . SER A 1 248 ? 11.525 -9.840 -4.611 1.00 93.38 248 SER A C 1
ATOM 1965 O O . SER A 1 248 ? 10.491 -9.958 -3.960 1.00 93.38 248 SER A O 1
ATOM 1967 N N . LYS A 1 249 ? 12.195 -8.680 -4.687 1.00 94.00 249 LYS A N 1
ATOM 1968 C CA . LYS A 1 249 ? 11.748 -7.475 -3.967 1.00 94.00 249 LYS A CA 1
ATOM 1969 C C . LYS A 1 249 ? 10.371 -7.007 -4.424 1.00 94.00 249 LYS A C 1
ATOM 1971 O O . LYS A 1 249 ? 9.601 -6.511 -3.618 1.00 94.00 249 LYS A O 1
ATOM 1976 N N . THR A 1 250 ? 10.039 -7.161 -5.706 1.00 97.38 250 THR A N 1
ATOM 1977 C CA . THR A 1 250 ? 8.711 -6.789 -6.217 1.00 97.38 250 THR A CA 1
ATOM 1978 C C . THR A 1 250 ? 7.616 -7.705 -5.670 1.00 97.38 250 THR A C 1
ATOM 1980 O O . THR A 1 250 ? 6.544 -7.219 -5.324 1.00 97.38 250 THR A O 1
ATOM 1983 N N . ILE A 1 251 ? 7.877 -9.009 -5.542 1.00 93.31 251 ILE A N 1
ATOM 1984 C CA . ILE A 1 251 ? 6.964 -9.946 -4.871 1.00 93.31 251 ILE A CA 1
ATOM 1985 C C . ILE A 1 251 ? 6.771 -9.535 -3.409 1.00 93.31 251 ILE A C 1
ATOM 1987 O O . ILE A 1 251 ? 5.638 -9.347 -2.976 1.00 93.31 251 ILE A O 1
ATOM 1991 N N . GLU A 1 252 ? 7.859 -9.316 -2.672 1.00 91.44 252 GLU A N 1
ATOM 1992 C CA . GLU A 1 252 ? 7.797 -8.912 -1.264 1.00 91.44 252 GLU A CA 1
ATOM 1993 C C . GLU A 1 252 ? 7.097 -7.560 -1.070 1.00 91.44 252 GLU A C 1
ATOM 1995 O O . GLU A 1 252 ? 6.319 -7.377 -0.133 1.00 91.44 252 GLU A O 1
ATOM 2000 N N . PHE A 1 253 ? 7.303 -6.624 -1.995 1.00 96.50 253 PHE A N 1
ATOM 2001 C CA . PHE A 1 253 ? 6.608 -5.343 -2.015 1.00 96.50 253 PHE A CA 1
ATOM 2002 C C . PHE A 1 253 ? 5.099 -5.516 -2.212 1.00 96.50 253 PHE A C 1
ATOM 2004 O O . PHE A 1 253 ? 4.316 -4.910 -1.483 1.00 96.50 253 PHE A O 1
ATOM 2011 N N . ILE A 1 254 ? 4.676 -6.388 -3.134 1.00 96.62 254 ILE A N 1
ATOM 2012 C CA . ILE A 1 254 ? 3.257 -6.709 -3.343 1.00 96.62 254 ILE A CA 1
ATOM 2013 C C . ILE A 1 254 ? 2.641 -7.357 -2.099 1.00 96.62 254 ILE A C 1
ATOM 2015 O O . ILE A 1 254 ? 1.532 -6.994 -1.705 1.00 96.62 254 ILE A O 1
ATOM 2019 N N . GLU A 1 255 ? 3.339 -8.287 -1.448 1.00 87.56 255 GLU A N 1
ATOM 2020 C CA . GLU A 1 255 ? 2.838 -8.868 -0.202 1.00 87.56 255 GLU A CA 1
ATOM 2021 C C . GLU A 1 255 ? 2.749 -7.824 0.920 1.00 87.56 255 GLU A C 1
ATOM 2023 O O . GLU A 1 255 ? 1.801 -7.833 1.706 1.00 87.56 255 GLU A O 1
ATOM 2028 N N . THR A 1 256 ? 3.722 -6.911 0.992 1.00 86.00 256 THR A N 1
ATOM 2029 C CA . THR A 1 256 ? 3.724 -5.798 1.951 1.00 86.00 256 THR A CA 1
ATOM 2030 C C . THR A 1 256 ? 2.522 -4.890 1.712 1.00 86.00 256 THR A C 1
ATOM 2032 O O . THR A 1 256 ? 1.788 -4.610 2.657 1.00 86.00 256 THR A O 1
ATOM 2035 N N . LEU A 1 257 ? 2.253 -4.511 0.457 1.00 92.75 257 LEU A N 1
ATOM 2036 C CA . LEU A 1 257 ? 1.058 -3.759 0.057 1.00 92.75 257 LEU A CA 1
ATOM 2037 C C . LEU A 1 257 ? -0.226 -4.459 0.510 1.00 92.75 257 LEU A C 1
ATOM 2039 O O . LEU A 1 257 ? -1.068 -3.845 1.164 1.00 92.75 257 LEU A O 1
ATOM 2043 N N . ALA A 1 258 ? -0.363 -5.752 0.206 1.00 86.69 258 ALA A N 1
ATOM 2044 C CA . ALA A 1 258 ? -1.554 -6.530 0.539 1.00 86.69 258 ALA A CA 1
ATOM 2045 C C . ALA A 1 258 ? -1.802 -6.626 2.056 1.00 86.69 258 ALA A C 1
ATOM 2047 O O . ALA A 1 258 ? -2.953 -6.616 2.488 1.00 86.69 258 ALA A O 1
ATOM 2048 N N . ARG A 1 259 ? -0.736 -6.678 2.870 1.00 82.62 259 ARG A N 1
ATOM 2049 C CA . ARG A 1 259 ? -0.814 -6.698 4.345 1.00 82.62 259 ARG A CA 1
ATOM 2050 C C . ARG A 1 259 ? -1.034 -5.323 4.977 1.00 82.62 259 ARG A C 1
ATOM 2052 O O . ARG A 1 259 ? -1.378 -5.261 6.151 1.00 82.62 259 ARG A O 1
ATOM 2059 N N . SER A 1 260 ? -0.818 -4.248 4.225 1.00 86.19 260 SER A N 1
ATOM 2060 C CA . SER A 1 260 ? -0.782 -2.878 4.751 1.00 86.19 260 SER A CA 1
ATOM 2061 C C . SER A 1 260 ? -2.116 -2.139 4.661 1.00 86.19 260 SER A C 1
ATOM 2063 O O . SER A 1 260 ? -2.210 -1.000 5.125 1.00 86.19 260 SER A O 1
ATOM 2065 N N . ALA A 1 261 ? -3.142 -2.746 4.062 1.00 84.31 261 ALA A N 1
ATOM 2066 C CA . ALA A 1 261 ? -4.471 -2.152 4.037 1.00 84.31 261 ALA A CA 1
ATOM 2067 C C . ALA A 1 261 ? -5.028 -2.022 5.472 1.00 84.31 261 ALA A C 1
ATOM 2069 O O . ALA A 1 261 ? -4.933 -2.981 6.239 1.00 84.31 261 ALA A O 1
ATOM 2070 N N . PRO A 1 262 ? -5.566 -0.849 5.858 1.00 78.88 262 PRO A N 1
ATOM 2071 C CA . PRO A 1 262 ? -6.173 -0.661 7.173 1.00 78.88 262 PRO A CA 1
ATOM 2072 C C . PRO A 1 262 ? -7.488 -1.442 7.298 1.00 78.88 262 PRO A C 1
ATOM 2074 O O . PRO A 1 262 ? -8.095 -1.817 6.295 1.00 78.88 262 PRO A O 1
ATOM 2077 N N . ASP A 1 263 ? -7.965 -1.624 8.529 1.00 72.81 263 ASP A N 1
ATOM 2078 C CA . ASP A 1 263 ? -9.207 -2.350 8.803 1.00 72.81 263 ASP A CA 1
ATOM 2079 C C . ASP A 1 263 ? -10.406 -1.796 8.024 1.00 72.81 263 ASP A C 1
ATOM 2081 O O . ASP A 1 263 ? -10.610 -0.584 7.885 1.00 72.81 263 ASP A O 1
ATOM 2085 N N . GLY A 1 264 ? -11.225 -2.714 7.512 1.00 78.12 264 GLY A N 1
ATOM 2086 C CA . GLY A 1 264 ? -12.339 -2.383 6.635 1.00 78.12 264 GLY A CA 1
ATOM 2087 C C . GLY A 1 264 ? -11.910 -2.012 5.217 1.00 78.12 264 GLY A C 1
ATOM 2088 O O . GLY A 1 264 ? -12.765 -1.579 4.445 1.00 78.12 264 GLY A O 1
ATOM 2089 N N . TYR A 1 265 ? -10.630 -2.158 4.861 1.00 85.75 265 TYR A N 1
ATOM 2090 C CA . TYR A 1 265 ? -10.123 -2.031 3.501 1.00 85.75 265 TYR A CA 1
ATOM 2091 C C . TYR A 1 265 ? -9.255 -3.225 3.114 1.00 85.75 265 TYR A C 1
ATOM 2093 O O . TYR A 1 265 ? -8.625 -3.881 3.939 1.00 85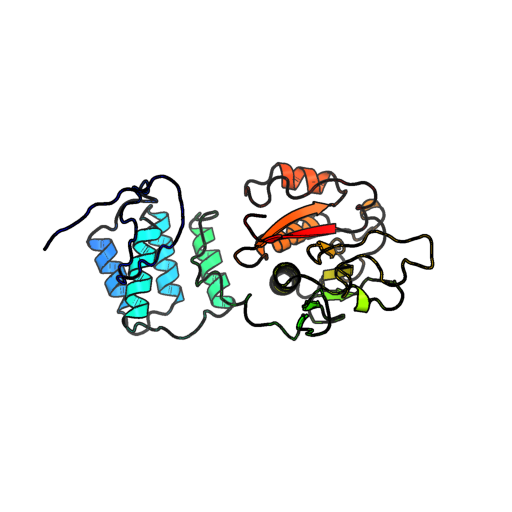.75 265 TYR A O 1
ATOM 2101 N N . LYS A 1 266 ? -9.167 -3.461 1.808 1.00 90.00 266 LYS A N 1
ATOM 2102 C CA . LYS A 1 266 ? -8.317 -4.495 1.225 1.00 90.00 266 LYS A CA 1
ATOM 2103 C C . LYS A 1 266 ? -7.758 -4.052 -0.115 1.00 90.00 266 LYS A C 1
ATOM 2105 O O . LYS A 1 266 ? -8.425 -3.359 -0.890 1.00 90.00 266 LYS A O 1
ATOM 2110 N N . VAL A 1 267 ? -6.547 -4.512 -0.416 1.00 94.00 267 VAL A N 1
ATOM 2111 C CA . VAL A 1 267 ? -6.048 -4.517 -1.792 1.00 94.00 267 VAL A CA 1
ATOM 2112 C C . VAL A 1 267 ? -6.791 -5.627 -2.532 1.00 94.00 267 VAL A C 1
ATOM 2114 O O . VAL A 1 267 ? -6.674 -6.796 -2.181 1.00 94.00 267 VAL A O 1
ATOM 2117 N N . VAL A 1 268 ? -7.598 -5.270 -3.530 1.00 93.81 268 VAL A N 1
ATOM 2118 C CA . VAL A 1 268 ? -8.450 -6.240 -4.247 1.00 93.81 268 VAL A CA 1
ATOM 2119 C C . VAL A 1 268 ? -7.831 -6.734 -5.542 1.00 93.81 268 VAL A C 1
ATOM 2121 O O . VAL A 1 268 ? -8.216 -7.782 -6.061 1.00 93.81 268 VAL A O 1
ATOM 2124 N N . LYS A 1 269 ? -6.923 -5.946 -6.117 1.00 95.00 269 LYS A N 1
ATOM 2125 C CA . LYS A 1 269 ? -6.355 -6.213 -7.433 1.00 95.00 269 LYS A CA 1
ATOM 2126 C C . LYS A 1 269 ? -5.076 -5.420 -7.622 1.00 95.00 269 LYS A C 1
ATOM 2128 O O . LYS A 1 269 ? -5.031 -4.237 -7.301 1.00 95.00 269 LYS A O 1
ATOM 2133 N N . ILE A 1 270 ? -4.083 -6.067 -8.214 1.00 97.44 270 ILE A N 1
ATOM 2134 C CA . ILE A 1 270 ? -2.851 -5.434 -8.675 1.00 97.44 270 ILE A CA 1
ATOM 2135 C C . ILE A 1 270 ? -2.654 -5.823 -10.133 1.00 97.44 270 ILE A C 1
ATOM 2137 O O . ILE A 1 270 ? -2.525 -7.004 -10.457 1.00 97.44 270 ILE A O 1
ATOM 2141 N N . LEU A 1 271 ? -2.663 -4.849 -11.035 1.00 97.19 271 LEU A N 1
ATOM 2142 C CA . LEU A 1 271 ? -2.380 -5.090 -12.443 1.00 97.19 271 LEU A CA 1
ATOM 2143 C C . LEU A 1 271 ? -0.875 -4.967 -12.663 1.00 97.19 271 LEU A C 1
ATOM 2145 O O . LEU A 1 271 ? -0.321 -3.879 -12.535 1.00 97.19 271 LEU A O 1
ATOM 2149 N N . PHE A 1 272 ? -0.229 -6.085 -12.986 1.00 97.62 272 PHE A N 1
ATOM 2150 C CA . PHE A 1 272 ? 1.199 -6.134 -13.289 1.00 97.62 272 PHE A CA 1
ATOM 2151 C C . PHE A 1 272 ? 1.491 -7.301 -14.232 1.00 97.62 272 PHE A C 1
ATOM 2153 O O . PHE A 1 272 ? 0.992 -8.412 -14.039 1.00 97.62 272 PHE A O 1
ATOM 2160 N N . ASN A 1 273 ? 2.266 -7.051 -15.286 1.00 95.75 273 ASN A N 1
ATOM 2161 C CA . ASN A 1 273 ? 2.417 -7.978 -16.407 1.00 95.75 273 ASN A CA 1
ATOM 2162 C C . ASN A 1 273 ? 3.699 -8.827 -16.353 1.00 95.75 273 ASN A C 1
ATOM 2164 O O . ASN A 1 273 ? 4.219 -9.208 -17.399 1.00 95.75 273 ASN A O 1
ATOM 2168 N N . ASP A 1 274 ? 4.201 -9.140 -15.157 1.00 96.75 274 ASP A N 1
ATOM 2169 C CA . ASP A 1 274 ? 5.243 -10.156 -14.988 1.00 96.75 274 ASP A CA 1
ATOM 2170 C C . ASP A 1 274 ? 4.595 -11.541 -14.750 1.00 96.75 274 ASP A C 1
ATOM 2172 O O . ASP A 1 274 ? 3.930 -11.749 -13.726 1.00 96.75 274 ASP A O 1
ATOM 2176 N N . PRO A 1 275 ? 4.765 -12.514 -15.668 1.00 95.94 275 PRO A N 1
ATOM 2177 C CA . PRO A 1 275 ? 4.115 -13.820 -15.567 1.00 95.94 275 PRO A CA 1
ATOM 2178 C C . PRO A 1 275 ? 4.624 -14.665 -14.392 1.00 95.94 275 PRO A C 1
ATOM 2180 O O . PRO A 1 275 ? 3.873 -15.488 -13.870 1.00 95.94 275 PRO A O 1
ATOM 2183 N N . VAL A 1 276 ? 5.869 -14.466 -13.953 1.00 96.31 276 VAL A N 1
ATOM 2184 C CA . VAL A 1 276 ? 6.438 -15.185 -12.806 1.00 96.31 276 VAL A CA 1
ATOM 2185 C C . VAL A 1 276 ? 5.852 -14.635 -11.510 1.00 96.31 276 VAL A C 1
ATOM 2187 O O . VAL A 1 276 ? 5.474 -15.416 -10.639 1.00 96.31 276 VAL A O 1
ATOM 2190 N N . VAL A 1 277 ? 5.695 -13.311 -11.408 1.00 97.06 277 VAL A N 1
ATOM 2191 C CA . VAL A 1 277 ? 5.004 -12.677 -10.272 1.00 97.06 277 VAL A CA 1
ATOM 2192 C C . VAL A 1 277 ? 3.548 -13.134 -10.211 1.00 97.06 277 VAL A C 1
ATOM 2194 O O . VAL A 1 277 ? 3.086 -13.563 -9.159 1.00 97.06 277 VAL A O 1
ATOM 2197 N N . LYS A 1 278 ? 2.833 -13.138 -11.343 1.00 96.69 278 LYS A N 1
ATOM 2198 C CA . LYS A 1 278 ? 1.467 -13.679 -11.407 1.00 96.69 278 LYS A CA 1
ATOM 2199 C C . LYS A 1 278 ? 1.407 -15.125 -10.904 1.00 96.69 278 LYS A C 1
ATOM 2201 O O . LYS A 1 278 ? 0.573 -15.440 -10.063 1.00 96.69 278 LYS A O 1
ATOM 2206 N N . ASN A 1 279 ? 2.288 -15.991 -11.407 1.00 95.62 279 ASN A N 1
ATOM 2207 C CA . ASN A 1 279 ? 2.302 -17.401 -11.025 1.00 95.62 279 ASN A CA 1
ATOM 2208 C C . ASN A 1 279 ? 2.592 -17.596 -9.529 1.00 95.62 279 ASN A C 1
ATOM 2210 O O . ASN A 1 279 ? 2.022 -18.493 -8.916 1.00 95.62 279 ASN A O 1
ATOM 2214 N N . TYR A 1 280 ? 3.440 -16.755 -8.933 1.00 94.94 280 TYR A N 1
ATOM 2215 C CA . TYR A 1 280 ? 3.654 -16.759 -7.487 1.00 94.94 280 TYR A CA 1
ATOM 2216 C C . TYR A 1 280 ? 2.345 -16.491 -6.730 1.00 94.94 280 TYR A C 1
ATOM 2218 O O . TYR A 1 280 ? 1.949 -17.291 -5.885 1.00 94.94 280 TYR A O 1
ATOM 2226 N N . PHE A 1 281 ? 1.627 -15.421 -7.087 1.00 94.94 281 PHE A N 1
ATOM 2227 C CA . PHE A 1 281 ? 0.391 -15.051 -6.396 1.00 94.94 281 PHE A CA 1
ATOM 2228 C C . PHE A 1 281 ? -0.776 -16.005 -6.665 1.00 94.94 281 PHE A C 1
ATOM 2230 O O . PHE A 1 281 ? -1.589 -16.214 -5.775 1.00 94.94 281 PHE A O 1
ATOM 2237 N N . ASP A 1 282 ? -0.861 -16.649 -7.830 1.00 95.50 282 ASP A N 1
ATOM 2238 C CA . ASP A 1 282 ? -1.887 -17.675 -8.085 1.00 95.50 282 ASP A CA 1
ATOM 2239 C C . ASP A 1 282 ? -1.736 -18.919 -7.199 1.00 95.50 282 ASP A C 1
ATOM 2241 O O . ASP A 1 282 ? -2.721 -19.592 -6.904 1.00 95.50 282 ASP A O 1
ATOM 2245 N N . ASN A 1 283 ? -0.513 -19.212 -6.754 1.00 87.06 283 ASN A N 1
ATOM 2246 C CA . ASN A 1 283 ? -0.211 -20.356 -5.892 1.00 87.06 283 ASN A CA 1
ATOM 2247 C C . ASN A 1 283 ? 0.025 -19.944 -4.430 1.00 87.06 283 ASN A C 1
ATOM 2249 O O . ASN A 1 283 ? 0.490 -20.756 -3.630 1.00 87.06 283 ASN A O 1
ATOM 2253 N N . HIS A 1 284 ? -0.267 -18.691 -4.070 1.00 87.44 284 HIS A N 1
ATOM 2254 C CA . HIS A 1 284 ? 0.003 -18.190 -2.729 1.00 87.44 284 HIS A CA 1
ATOM 2255 C C . HIS A 1 284 ? -0.966 -18.816 -1.705 1.00 87.44 284 HIS A C 1
ATOM 2257 O O . HIS A 1 284 ? -2.173 -18.828 -1.969 1.00 87.44 284 HIS A O 1
ATOM 2263 N N . PRO A 1 285 ? -0.477 -19.312 -0.547 1.00 78.94 285 PRO A N 1
ATOM 2264 C CA . PRO A 1 285 ? -1.307 -20.020 0.432 1.00 78.94 285 PRO A CA 1
ATOM 2265 C C . PRO A 1 285 ? -2.285 -19.110 1.186 1.00 78.94 285 PRO A C 1
ATOM 2267 O O . PRO A 1 285 ? -3.333 -19.577 1.619 1.00 78.94 285 PRO A O 1
ATOM 2270 N N . ASP A 1 286 ? -1.965 -17.820 1.345 1.00 76.62 286 ASP A N 1
ATOM 2271 C CA . ASP A 1 286 ? -2.877 -16.834 1.942 1.00 76.62 286 ASP A CA 1
ATOM 2272 C C . ASP A 1 286 ? -3.992 -16.452 0.947 1.00 76.62 286 ASP A C 1
ATOM 2274 O O . ASP A 1 286 ? -3.684 -15.833 -0.080 1.00 76.62 286 ASP A O 1
ATOM 2278 N N . PRO A 1 287 ? -5.278 -16.734 1.242 1.00 76.00 287 PRO A N 1
ATOM 2279 C CA . PRO A 1 287 ? -6.400 -16.398 0.363 1.00 76.00 287 PRO A CA 1
ATOM 2280 C C . PRO A 1 287 ? -6.542 -14.901 0.060 1.00 76.00 287 PRO A C 1
ATOM 2282 O O . PRO A 1 287 ? -7.135 -14.541 -0.952 1.00 76.00 287 PRO A O 1
ATOM 2285 N N . ARG A 1 288 ? -5.999 -14.018 0.909 1.00 71.88 288 ARG A N 1
ATOM 2286 C CA . ARG A 1 288 ? -6.015 -12.560 0.689 1.00 71.88 288 ARG A CA 1
ATOM 2287 C C . ARG A 1 288 ? -5.054 -12.126 -0.416 1.00 71.88 288 ARG A C 1
ATOM 2289 O O . ARG A 1 288 ? -5.243 -11.078 -1.018 1.00 71.88 288 ARG A O 1
ATOM 2296 N N . MET A 1 289 ? -4.014 -12.920 -0.657 1.00 82.50 289 MET A N 1
ATOM 2297 C CA . MET A 1 289 ? -2.989 -12.674 -1.674 1.00 82.50 289 MET A CA 1
ATOM 2298 C C . MET A 1 289 ? -3.176 -13.572 -2.895 1.00 82.50 289 MET A C 1
ATOM 2300 O O . MET A 1 289 ? -2.679 -13.257 -3.978 1.00 82.50 289 MET A O 1
ATOM 2304 N N . ASN A 1 290 ? -3.892 -14.686 -2.727 1.00 87.12 290 ASN A N 1
ATOM 2305 C CA . ASN A 1 290 ? -4.137 -15.630 -3.795 1.00 87.12 290 ASN A CA 1
ATOM 2306 C C . ASN A 1 290 ? -4.801 -14.934 -4.992 1.00 87.12 290 ASN A C 1
ATOM 2308 O O . ASN A 1 290 ? -5.841 -14.285 -4.871 1.00 87.12 290 ASN A O 1
ATOM 2312 N N . SER A 1 291 ? -4.160 -15.035 -6.155 1.00 92.19 291 SER A N 1
ATOM 2313 C CA . SER A 1 291 ? -4.620 -14.435 -7.407 1.00 92.19 291 SER A CA 1
ATOM 2314 C C . SER A 1 291 ? -4.875 -12.914 -7.352 1.00 92.19 291 SER A C 1
ATOM 2316 O O . SER A 1 291 ? -5.608 -12.394 -8.203 1.00 92.19 291 SER A O 1
ATOM 2318 N N . ILE A 1 292 ? -4.255 -12.184 -6.412 1.00 94.88 292 ILE A N 1
ATOM 2319 C CA . ILE A 1 292 ? -4.375 -10.717 -6.291 1.00 94.88 292 ILE A CA 1
ATOM 2320 C C . ILE A 1 292 ? -3.753 -9.984 -7.491 1.00 94.88 292 ILE A C 1
ATOM 2322 O O . ILE A 1 292 ? -4.228 -8.921 -7.896 1.00 94.88 292 ILE A O 1
ATOM 2326 N N . VAL A 1 293 ? -2.723 -10.576 -8.105 1.00 97.56 293 VAL A N 1
ATOM 2327 C CA . VAL A 1 293 ? -2.051 -10.038 -9.293 1.00 97.56 293 VAL A CA 1
ATOM 2328 C C . VAL A 1 293 ? -2.752 -10.513 -10.562 1.00 97.56 293 VAL A C 1
ATOM 2330 O O . VAL A 1 293 ? -2.905 -11.713 -10.794 1.00 97.56 293 VAL A O 1
ATOM 2333 N N . LYS A 1 294 ? -3.153 -9.574 -11.425 1.00 95.62 294 LYS A N 1
ATOM 2334 C CA . LYS A 1 294 ? -3.742 -9.860 -12.739 1.00 95.62 294 LYS A CA 1
ATOM 2335 C C . LYS A 1 294 ? -2.861 -9.287 -13.855 1.00 95.62 294 LYS A C 1
ATOM 2337 O O . LYS A 1 294 ? -2.487 -8.117 -13.797 1.00 95.62 294 LYS A O 1
ATOM 2342 N N . PRO A 1 295 ? -2.564 -10.065 -14.907 1.00 91.44 295 PRO A N 1
ATOM 2343 C CA . PRO A 1 295 ? -1.807 -9.562 -16.041 1.00 91.44 295 PRO A CA 1
ATOM 2344 C C . PRO A 1 295 ? -2.672 -8.594 -16.851 1.00 91.44 295 PRO A C 1
ATOM 2346 O O . PRO A 1 295 ? -3.868 -8.825 -17.050 1.00 91.44 295 PRO A O 1
ATOM 2349 N N . LYS A 1 296 ? -2.063 -7.519 -17.349 1.00 88.25 296 LYS A N 1
ATOM 2350 C CA . LYS A 1 296 ? -2.722 -6.567 -18.246 1.00 88.25 296 LYS A CA 1
ATOM 2351 C C . LYS A 1 296 ? -1.695 -5.936 -19.187 1.00 88.25 296 LYS A C 1
ATOM 2353 O O . LYS A 1 296 ? -0.691 -5.404 -18.708 1.00 88.25 296 LYS A O 1
ATOM 2358 N N . PRO A 1 297 ? -1.935 -5.941 -20.511 1.00 85.19 297 PRO A N 1
ATOM 2359 C CA . PRO A 1 297 ? -1.089 -5.214 -21.452 1.00 85.19 297 PRO A CA 1
ATOM 2360 C C . PRO A 1 297 ? -0.909 -3.743 -21.040 1.00 85.19 297 PRO A C 1
ATOM 2362 O O . PRO A 1 297 ? -1.848 -3.100 -20.564 1.00 85.19 297 PRO A O 1
ATOM 2365 N N . GLY A 1 298 ? 0.310 -3.222 -21.191 1.00 84.06 298 GLY A N 1
ATOM 2366 C CA . GLY A 1 298 ? 0.671 -1.853 -20.795 1.00 84.06 298 GLY A CA 1
ATOM 2367 C C . GLY A 1 298 ? 0.942 -1.641 -19.299 1.00 84.06 298 GLY A C 1
ATOM 2368 O O . GLY A 1 298 ? 1.066 -0.497 -18.887 1.00 84.06 298 GLY A O 1
ATOM 2369 N N . HIS A 1 299 ? 1.007 -2.710 -18.492 1.00 89.38 299 HIS A N 1
ATOM 2370 C CA . HIS A 1 299 ? 1.344 -2.660 -17.056 1.00 89.38 299 HIS A CA 1
ATOM 2371 C C . HIS A 1 299 ? 2.600 -3.501 -16.764 1.00 89.38 299 HIS A C 1
ATOM 2373 O O . HIS A 1 299 ? 2.649 -4.261 -15.800 1.00 89.38 299 HIS A O 1
ATOM 2379 N N . ALA A 1 300 ? 3.598 -3.456 -17.654 1.00 93.88 300 ALA A N 1
ATOM 2380 C CA . ALA A 1 300 ? 4.917 -4.047 -17.404 1.00 93.88 300 ALA A CA 1
ATOM 2381 C C . ALA A 1 300 ? 5.912 -3.014 -16.829 1.00 93.88 300 ALA A C 1
ATOM 2383 O O . ALA A 1 300 ? 6.958 -3.386 -16.303 1.00 93.88 300 ALA A O 1
ATOM 2384 N N . ASN A 1 301 ? 5.562 -1.730 -16.832 1.00 94.06 301 ASN A N 1
ATOM 2385 C CA . ASN A 1 301 ? 6.377 -0.660 -16.274 1.00 94.06 301 ASN A CA 1
ATOM 2386 C C . ASN A 1 301 ? 5.912 -0.184 -14.892 1.00 94.06 301 ASN A C 1
ATOM 2388 O O . ASN A 1 301 ? 6.664 0.529 -14.256 1.00 94.06 301 ASN A O 1
ATOM 2392 N N . HIS A 1 302 ? 4.725 -0.552 -14.403 1.00 95.62 302 HIS A N 1
ATOM 2393 C CA . HIS A 1 302 ? 4.215 -0.164 -13.078 1.00 95.62 302 HIS A CA 1
ATOM 2394 C C . HIS A 1 302 ? 3.153 -1.154 -12.578 1.00 95.62 302 HIS A C 1
ATOM 2396 O O . HIS A 1 302 ? 2.625 -1.952 -13.353 1.00 95.62 302 HIS A O 1
ATOM 2402 N N . LEU A 1 303 ? 2.833 -1.071 -11.287 1.00 97.81 303 LEU A N 1
ATOM 2403 C CA . LEU A 1 303 ? 1.752 -1.773 -10.608 1.00 97.81 303 LEU A CA 1
ATOM 2404 C C . LEU A 1 303 ? 0.548 -0.821 -10.462 1.00 97.81 303 LEU A C 1
ATOM 2406 O O . LEU A 1 303 ? 0.669 0.150 -9.721 1.00 97.81 303 LEU A O 1
ATOM 2410 N N . ASP A 1 304 ? -0.595 -1.102 -11.104 1.00 96.25 304 ASP A N 1
ATOM 2411 C CA . ASP A 1 304 ? -1.891 -0.422 -10.829 1.00 96.25 304 ASP A CA 1
ATOM 2412 C C . ASP A 1 304 ? -2.584 -1.191 -9.697 1.00 96.25 304 ASP A C 1
ATOM 2414 O O . ASP A 1 304 ? -3.078 -2.309 -9.885 1.00 96.25 304 ASP A O 1
ATOM 2418 N N . VAL A 1 305 ? -2.526 -0.617 -8.498 1.00 97.25 305 VAL A N 1
ATOM 2419 C CA . VAL A 1 305 ? -3.027 -1.183 -7.244 1.00 97.25 305 VAL A CA 1
ATOM 2420 C C . VAL A 1 305 ? -4.407 -0.611 -6.957 1.00 97.25 305 VAL A C 1
ATOM 2422 O O . VAL A 1 305 ? -4.568 0.604 -6.890 1.00 97.25 305 VAL A O 1
ATOM 2425 N N . GLU A 1 306 ? -5.389 -1.475 -6.711 1.00 95.88 306 GLU A N 1
ATOM 2426 C CA . GLU A 1 306 ? -6.752 -1.092 -6.347 1.00 95.88 306 GLU A CA 1
ATOM 2427 C C . GLU A 1 306 ? -7.059 -1.451 -4.889 1.00 95.88 306 GLU A C 1
ATOM 2429 O O . GLU A 1 306 ? -6.946 -2.612 -4.485 1.00 95.88 306 GLU A O 1
ATOM 2434 N N . VAL A 1 307 ? -7.480 -0.449 -4.116 1.00 94.69 307 VAL A N 1
ATOM 2435 C CA . VAL A 1 307 ? -7.855 -0.558 -2.703 1.00 94.69 307 VAL A CA 1
ATOM 2436 C C . VAL A 1 307 ? -9.330 -0.226 -2.550 1.00 94.69 307 VAL A C 1
ATOM 2438 O O . VAL A 1 307 ? -9.778 0.859 -2.922 1.00 94.69 307 VAL A O 1
ATOM 2441 N N . GLN A 1 308 ? -10.088 -1.144 -1.963 1.00 91.19 308 GLN A N 1
ATOM 2442 C CA . GLN A 1 308 ? -11.521 -0.980 -1.743 1.00 91.19 308 GLN A CA 1
ATOM 2443 C C . GLN A 1 308 ? -11.874 -1.179 -0.277 1.00 91.19 308 GLN A C 1
ATOM 2445 O O . GLN A 1 308 ? -11.128 -1.803 0.474 1.00 91.19 308 GLN A O 1
ATOM 2450 N N . ARG A 1 309 ? -13.028 -0.638 0.113 1.00 83.62 309 ARG A N 1
ATOM 2451 C CA . ARG A 1 309 ? -13.636 -0.898 1.416 1.00 83.62 309 ARG A CA 1
ATOM 2452 C C . ARG A 1 309 ? -14.285 -2.284 1.403 1.00 83.62 309 ARG A C 1
ATOM 2454 O O . ARG A 1 309 ? -14.893 -2.649 0.399 1.00 83.62 309 ARG A O 1
ATOM 2461 N N . ASP A 1 310 ? -14.184 -3.029 2.495 1.00 75.88 310 ASP A N 1
ATOM 2462 C CA . ASP A 1 310 ? -14.848 -4.324 2.635 1.00 75.88 310 ASP A CA 1
ATOM 2463 C C . ASP A 1 310 ? -16.366 -4.193 2.439 1.00 75.88 310 ASP A C 1
ATOM 2465 O O . ASP A 1 310 ? -16.996 -3.273 2.965 1.00 75.88 310 ASP A O 1
ATOM 2469 N N . GLY A 1 311 ? -16.947 -5.116 1.667 1.00 59.59 311 GLY A N 1
ATOM 2470 C CA . GLY A 1 311 ? -18.384 -5.153 1.373 1.00 59.59 311 GLY A CA 1
ATOM 2471 C C . GLY A 1 311 ? -18.843 -4.349 0.149 1.00 59.59 311 GLY A C 1
ATOM 2472 O O . GLY A 1 311 ? -20.044 -4.327 -0.109 1.00 59.59 311 GLY A O 1
ATOM 2473 N N . ASN A 1 312 ? -17.920 -3.732 -0.601 1.00 47.06 312 ASN A N 1
ATOM 2474 C CA . ASN A 1 312 ? -18.170 -3.159 -1.932 1.00 47.06 312 ASN A CA 1
ATOM 2475 C C . ASN A 1 312 ? -17.620 -4.041 -3.059 1.00 47.06 312 ASN A C 1
ATOM 2477 O O . ASN A 1 312 ? -16.656 -4.802 -2.801 1.00 47.06 312 ASN A O 1
#

InterPro domains:
  IPR009045 Peptidase M74/Hedgehog-like, zinc-binding domain superfamily [G3DSA:3.30.1380.10] (127-312)
  IPR009045 Peptidase M74/Hedgehog-like, zinc-binding domain superfamily [SSF55166] (160-307)
  IPR030934 Intein C-terminal splicing region [PS50818] (2-26)
  IPR030934 Intein C-terminal splicing region [TIGR01443] (2-26)

Secondary structure (DSSP, 8-state):
---------S-------TT-PPP------PPPSSBPPPHHHHHHHHHHHHSTT--HHHHHHHHHHHHHTTB-HHHHHHHHHHHHHTTSS-S-PPPHHHHHHHHHHHHHTT-TTS---TTTS-TTSSS--TTTEEE-TTSSS-EEE-SEETTEEE---SSSGGGG-EE-HHHHHHHHHHHHHHHHH-TT--EEE---B-TTSSS-TTTTSSS------GGG-EEEEPPPBSSTT---S-TTT-TTB-HHHHHHHHHHHHH-PPTTEEEEEEE---HHHHHHHHT-SSTTTTT-EE--TT-SSSEEEEEEETT-

Organism: NCBI:txid2023192